Protein 2G30 (pdb70)

Sequence (252 aa):
GGYVAPKAVWLPAVKAKGLEISGTFTHRQGHIYMEMNFTNKALQHMTDFAIQFNKNSFGVIPSTPLAIHTPLMPNQSIDVSLPLNTLGPVMKMEPLNNLQVAVKNNIDVFYFSCLIPLNVLFVEDGKMERQVFLATWKDIPNENELQFQIKECHLNADTVSSKLQNNNVYTIAKRNVEGQDMLYQSLKLTNGIWILAELRIQPGNPNYTLSLKCRAPEVSQYIYQVYDSILKNDDGLDEAFSRLAQSRTAAF

CATH classification: 2.60.40.1150 (+1 more: 3.30.310.10)

Radius of gyration: 21.25 Å; Cα contacts (8 Å, |Δi|>4): 536; chains: 3; bounding box: 54×34×61 Å

Nearest PDB structures (foldseek):
  1e42-assembly1_A  TM=9.988E-01  e=5.322E-44  Homo sapiens
  1pzd-assembly1_A  TM=4.501E-01  e=5.066E-09  Bos taurus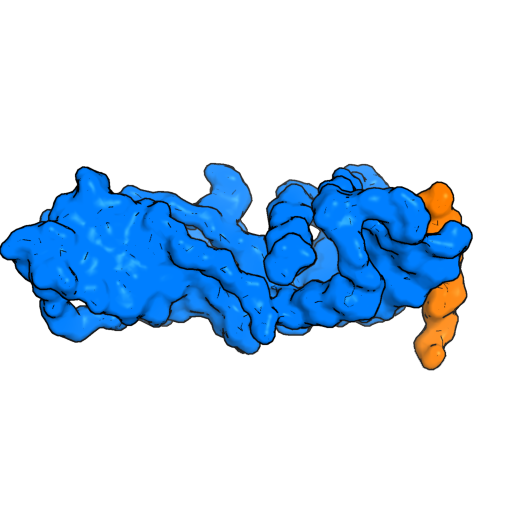
  2mj7-assembly1_A  TM=7.713E-01  e=8.753E-06  Homo sapiens
  1r4x-assembly1_A  TM=4.436E-01  e=6.575E-09  Homo sapiens
  4rth-assembly2_B  TM=4.901E-01  e=2.140E+00  Zea mays

B-factor: mean 27.43, std 8.72, range [11.69, 73.87]

InterPro domains:
  IPR000225 Armadillo [SM00185] (149-189)
  IPR000225 Armadillo [SM00185] (273-311)
  IPR002553 Clathrin/coatomer adaptor, adaptin-like, N-terminal [PF01602] (12-533)
  IPR008152 Clathrin adaptor, alpha/beta/gamma-adaptin, appendage, Ig-like subdomain [PF02883] (712-817)
  IPR008152 Clathrin adaptor, alpha/beta/gamma-adaptin, appendage, Ig-like subdomain [SM00809] (707-817)
  IPR009028 Coatomer/calthrin adaptor appendage, C-terminal subdomain [SSF55711] (825-937)
  IPR011989 Armadillo-like helical [G3DSA:1.25.10.10] (1-591)
  IPR012295 TBP domain superfamily [G3DSA:3.30.310.10] (822-937)
  IPR013037 Clathrin adaptor, beta-adaptin, appendage, Ig-like subdomain [G3DSA:2.60.40.1150] (705-821)
  IPR013041 Clathrin adaptor, appendage, Ig-like subdomain superfamily [SSF49348] (707-823)
  IPR015151 Beta-adaptin appendage, C-terminal subdomain [PF09066] (827-935)
  IPR015151 Beta-adaptin appendage, C-terminal subdomain [SM01020] (826-936)
  IPR016024 Armadillo-type fold [SSF48371] (6-580)
  IPR016342 AP-1/2/4 complex subunit beta [PIRSF002291] (2-765)
  IPR026739 AP complex subunit beta [PTHR11134] (2-902)

Solvent-accessible surface area: 12404 Å² total; per-residue (Å²): 110,31,52,67,38,111,97,52,87,34,6,40,15,136,155,0,124,12,0,34,0,21,2,12,4,17,29,121,91,41,115,12,58,0,40,1,36,0,27,0,109,19,176,93,85,0,30,94,22,43,25,57,16,22,97,2,17,10,0,5,58,27,57,65,119,20,72,40,182,97,52,2,63,55,134,80,63,55,116,3,61,2,37,12,44,40,169,12,66,103,82,157,23,151,53,18,13,20,0,67,0,4,0,83,7,68,47,55,69,14,115,22,60,9,101,4,42,3,5,3,1,1,38,67,114,0,140,12,108,51,100,64,0,35,62,17,10,182,94,3,61,117,158,20,38,77,107,24,74,0,120,137,4,132,57,93,6,100,50,0,22,60,59,0,107,82,8,17,1,33,39,11,8,88,66,99,10,135,43,22,33,0,0,0,0,1,2,48,1,41,75,44,43,75,1,0,2,0,0,30,13,61,114,85,67,66,18,7,24,0,0,0,3,0,138,21,44,96,3,0,94,36,0,46,87,9,1,34,36,4,7,90,104,156,72,63,38,66,123,23,0,28,154,31,0,103,90,55,76,149,27,103

Foldseek 3Di:
DADKDPWDWFDPCVQPVQWTKTWIWDADQRWIKIKIKIFGQHQAWWADKFKFKDAAAQFKTFPDTWDDDDIQHHGHMDITITIIDRPHHHDQDVVRQKIWMWMDIPPGIDITIDGHQQLSQWHLPWFDAPVVLVVVVVVQDPVLKDKDKLAQFDDDPVVLQVLCVVSQKHFNDWDADPQKIWTWIWIAGNVGWIKIWIWIGHDPHSIIMIMITTNPSSCVVSVVVVSSVSRVD/DPPCVVVVVVVVVVVD

Organism: Homo sapiens (NCBI:txid9606)

GO terms:
  GO:0005515 protein binding (F, IPI)
  GO:0030276 clathrin binding (F, IDA)
  GO:0030131 clathrin adaptor complex (C, IDA)
  GO:0030276 clathrin binding (F, IPI)
  GO:0036020 endolysosome membrane (C, TAS)
  GO:0005829 cytosol (C, TAS)
  GO:0005886 plasma membrane (C, TAS)
  GO:0030666 endocytic vesicle membrane (C, TAS)
  GO:0030669 clathrin-coated endocytic vesicle membrane (C, TAS)
  GO:0005048 signal sequence binding (F, TAS)
  GO:0030276 clathrin binding (F, TAS)
  GO:0035615 clathrin-cargo adaptor activity (F, TAS)
  GO:0030122 AP-2 adaptor complex (C, TAS)
  GO:0072583 clathrin-dependent endocytosis (P, TAS)
  GO:0030122 AP-2 adaptor complex (C, IMP)
  GO:0030122 AP-2 adaptor complex (C, IDA)
  GO:0072583 clathrin-dependent endocytosis (P, IDA)
  GO:0016020 membrane (C, HDA)
  GO:0048488 synaptic vesicle endocytosis (P, IMP)
  GO:0048488 synaptic vesicle endocytosis (P, IDA)

Secondary structure (DSSP, 8-state):
----PPPEEEE-GGGTTTEEEEEEEEEETTEEEEEEEEEE-SSS-B---EEEEPPBTT--EESS-----S-B-TT-EEEEEEEEES-S-B---SSTTEEEEEEE-SS-EEEEEEE--GGGGB-S-----HHHHHHHHHHS-GGG-EEEEETT----HHHHHHHHHHTT-EEEEEEEETTEEEEEEEEEBTTS-EEEEEEEE-SS-SSEEEEEEESSGGGHHHHHHHHHHHHH-/--STHHHHHHHHHHH-/---

Structure (mmCIF, N/CA/C/O backbone):
data_2G30
#
_entry.id   2G30
#
_cell.length_a   37.750
_cell.length_b   36.313
_cell.length_c   98.982
_cell.angle_alpha   90.00
_cell.angle_beta   92.91
_cell.angle_gamma   90.00
#
_symmetry.space_group_name_H-M   'P 1 21 1'
#
loop_
_entity.id
_entity.type
_entity.pdbx_description
1 polymer 'AP-2 complex subunit beta-1'
2 polymer '16-mer peptide from Low density lipoprotein receptor adapter protein 1'
3 polymer 'peptide sequence AAF'
4 water water
#
loop_
_atom_site.group_PDB
_atom_site.id
_atom_site.type_symbol
_atom_site.label_atom_id
_atom_site.label_alt_id
_atom_site.label_comp_id
_atom_site.label_asym_id
_atom_site.label_entity_id
_atom_site.label_seq_id
_atom_site.pdbx_PDB_ins_code
_atom_site.Cartn_x
_atom_site.Cartn_y
_atom_site.Cartn_z
_atom_site.occupancy
_atom_site.B_iso_or_equiv
_atom_site.auth_seq_id
_atom_site.auth_comp_id
_atom_site.auth_asym_id
_atom_site.auth_atom_id
_atom_site.pdbx_PDB_model_num
ATOM 1 N N . GLY A 1 26 ? 4.748 9.567 34.144 1.00 35.52 705 GLY A N 1
ATOM 2 C CA . GLY A 1 26 ? 4.748 8.303 33.340 1.00 34.80 705 GLY A CA 1
ATOM 3 C C . GLY A 1 26 ? 6.095 7.999 32.703 1.00 33.73 705 GLY A C 1
ATOM 4 O O . GLY A 1 26 ? 7.044 8.788 32.803 1.00 35.49 705 GLY A O 1
ATOM 5 N N . GLY A 1 27 ? 6.163 6.859 32.020 1.00 31.85 706 GLY A N 1
ATOM 6 C CA . GLY A 1 27 ? 7.342 6.470 31.278 1.00 30.36 706 GLY A CA 1
ATOM 7 C C . GLY A 1 27 ? 7.547 7.248 29.978 1.00 29.09 706 GLY A C 1
ATOM 8 O O . GLY A 1 27 ? 6.639 7.925 29.470 1.00 28.40 706 GLY A O 1
ATOM 9 N N . TYR A 1 28 ? 8.755 7.131 29.444 1.00 27.24 707 TYR A N 1
ATOM 10 C CA . TYR A 1 28 ? 9.142 7.836 28.241 1.00 26.24 707 TYR A CA 1
ATOM 11 C C . TYR A 1 28 ? 8.383 7.278 27.045 1.00 25.39 707 TYR A C 1
ATOM 12 O O . TYR A 1 28 ? 8.290 6.082 26.879 1.00 24.09 707 TYR A O 1
ATOM 21 N N . VAL A 1 29 ? 7.873 8.162 26.200 1.00 24.32 708 VAL A N 1
ATOM 22 C CA . VAL A 1 29 ? 7.138 7.778 24.989 1.00 23.74 708 VAL A CA 1
ATOM 23 C C . VAL A 1 29 ? 7.763 8.610 23.894 1.00 24.12 708 VAL A C 1
ATOM 24 O O . VAL A 1 29 ? 7.805 9.842 24.009 1.00 23.07 708 VAL A O 1
ATOM 28 N N . ALA A 1 30 ? 8.300 7.963 22.866 1.00 24.12 709 ALA A N 1
ATOM 29 C CA . ALA A 1 30 ? 8.876 8.690 21.740 1.00 25.34 709 ALA A CA 1
ATOM 30 C C . ALA A 1 30 ? 7.739 9.374 20.954 1.00 26.39 709 ALA A C 1
ATOM 31 O O . ALA A 1 30 ? 6.624 8.851 20.907 1.00 26.03 709 ALA A O 1
ATOM 33 N N . PRO A 1 31 ? 8.012 10.543 20.367 1.00 28.60 710 PRO A N 1
ATOM 34 C CA . PRO A 1 31 ? 7.063 11.166 19.441 1.00 29.03 710 PRO A CA 1
ATOM 35 C C . PRO A 1 31 ? 6.708 10.193 18.316 1.00 28.85 710 PRO A C 1
ATOM 36 O O . PRO A 1 31 ? 7.561 9.389 17.914 1.00 29.72 710 PRO A O 1
ATOM 40 N N . LYS A 1 32 ? 5.472 10.256 17.824 1.00 29.22 711 LYS A N 1
ATOM 41 C CA . LYS A 1 32 ? 5.068 9.410 16.707 1.00 29.05 711 LYS A CA 1
ATOM 42 C C . LYS A 1 32 ? 5.969 9.637 15.488 1.00 28.00 711 LYS A C 1
ATOM 43 O O . LYS A 1 32 ? 6.364 10.769 15.205 1.00 28.82 711 LYS A O 1
ATOM 49 N N . ALA A 1 33 ? 6.346 8.552 14.815 1.00 26.43 712 ALA A N 1
ATOM 50 C CA . ALA A 1 33 ? 7.171 8.613 13.599 1.00 25.19 712 ALA A CA 1
ATOM 51 C C . ALA A 1 33 ? 6.372 7.995 12.469 1.00 24.52 712 ALA A C 1
ATOM 52 O O . ALA A 1 33 ? 5.536 7.153 12.723 1.00 22.44 712 ALA A O 1
ATOM 54 N N . VAL A 1 34 ? 6.638 8.389 11.222 1.00 24.19 713 VAL A N 1
ATOM 55 C CA . VAL A 1 34 ? 5.927 7.803 10.094 1.00 23.69 713 VAL A CA 1
ATOM 56 C C . VAL A 1 34 ? 6.502 6.416 9.870 1.00 23.10 713 VAL A C 1
ATOM 57 O O . VAL A 1 34 ? 7.706 6.262 9.679 1.00 26.12 713 VAL A O 1
ATOM 61 N N . TRP A 1 35 ? 5.660 5.397 9.986 1.00 21.45 714 TRP A N 1
ATOM 62 C CA . TRP A 1 35 ? 6.032 4.019 9.733 1.00 20.07 714 TRP A CA 1
ATOM 63 C C . TRP A 1 35 ? 5.659 3.567 8.323 1.00 19.47 714 TRP A C 1
ATOM 64 O O . TRP A 1 35 ? 6.352 2.769 7.734 1.00 18.07 714 TRP A O 1
ATOM 75 N N . LEU A 1 36 ? 4.560 4.106 7.792 1.00 19.22 715 LEU A N 1
ATOM 76 C CA . LEU A 1 36 ? 4.089 3.806 6.451 1.00 19.16 715 LEU A CA 1
ATOM 77 C C . LEU A 1 36 ? 3.677 5.134 5.790 1.00 19.39 715 LEU A C 1
ATOM 78 O O . LEU A 1 36 ? 2.650 5.719 6.128 1.00 17.69 715 LEU A O 1
ATOM 83 N N . PRO A 1 37 ? 4.491 5.637 4.875 1.00 20.76 716 PRO A N 1
ATOM 84 C CA . PRO A 1 37 ? 4.142 6.924 4.242 1.00 21.17 716 PRO A CA 1
ATOM 85 C C . PRO A 1 37 ? 3.079 6.710 3.177 1.00 20.14 716 PRO A C 1
ATOM 86 O O . PRO A 1 37 ? 3.022 5.665 2.575 1.00 20.51 716 PRO A O 1
ATOM 90 N N . ALA A 1 38 ? 2.202 7.686 3.007 1.00 20.60 717 ALA A N 1
ATOM 91 C CA . ALA A 1 38 ? 1.148 7.597 2.006 1.00 21.44 717 ALA A CA 1
ATOM 92 C C . ALA A 1 38 ? 1.661 7.362 0.591 1.00 22.31 717 ALA A C 1
ATOM 93 O O . ALA A 1 38 ? 0.980 6.729 -0.206 1.00 21.21 717 ALA A O 1
ATOM 95 N N . VAL A 1 39 ? 2.856 7.838 0.273 1.00 23.13 718 VAL A N 1
ATOM 96 C CA . VAL A 1 39 ? 3.429 7.567 -1.062 1.00 25.49 718 VAL A CA 1
ATOM 97 C C . VAL A 1 39 ? 3.707 6.108 -1.328 1.00 25.65 718 VAL A C 1
ATOM 98 O O . VAL A 1 39 ? 3.722 5.675 -2.478 1.00 26.84 718 VAL A O 1
ATOM 102 N N . LYS A 1 40 ? 3.953 5.340 -0.269 1.00 26.05 719 LYS A N 1
ATOM 103 C CA . LYS A 1 40 ? 4.186 3.918 -0.416 1.00 26.25 719 LYS A CA 1
ATOM 104 C C . LYS A 1 40 ? 2.920 3.073 -0.291 1.00 25.12 719 LYS A C 1
ATOM 105 O O . LYS A 1 40 ? 2.973 1.866 -0.545 1.00 26.33 719 LYS A O 1
ATOM 111 N N . ALA A 1 41 ? 1.794 3.668 0.113 1.00 21.73 720 ALA A N 1
ATOM 112 C CA . ALA A 1 41 ? 0.619 2.864 0.494 1.00 19.91 720 ALA A CA 1
ATOM 113 C C . ALA A 1 41 ? -0.700 3.417 -0.078 1.00 18.18 720 ALA A C 1
ATOM 114 O O . ALA A 1 41 ? -1.769 3.394 0.555 1.00 16.72 720 ALA A O 1
ATOM 116 N N . LYS A 1 42 ? -0.634 3.861 -1.323 1.00 17.55 721 LYS A N 1
ATOM 117 C CA . LYS A 1 42 ? -1.839 4.284 -2.033 1.00 17.76 721 LYS A CA 1
ATOM 118 C C . LYS A 1 42 ? -2.701 5.239 -1.232 1.00 17.97 721 LYS A C 1
ATOM 119 O O . LYS A 1 42 ? -3.925 5.230 -1.352 1.00 20.23 721 LYS A O 1
ATOM 125 N N . GLY A 1 43 ? -2.046 6.143 -0.499 1.00 18.20 722 GLY A N 1
ATOM 126 C CA . GLY A 1 43 ? -2.716 7.215 0.190 1.00 17.70 722 GLY A CA 1
ATOM 127 C C . GLY A 1 43 ? -2.878 7.043 1.683 1.00 16.63 722 GLY A C 1
ATOM 128 O O . GLY A 1 43 ? -3.276 7.970 2.371 1.00 17.00 722 GLY A O 1
ATOM 129 N N . LEU A 1 44 ? -2.612 5.850 2.198 1.00 16.91 723 LEU A N 1
ATOM 130 C CA . LEU A 1 44 ? -2.708 5.557 3.625 1.00 16.54 723 LEU A CA 1
ATOM 131 C C . LEU A 1 44 ? -1.362 5.928 4.283 1.00 17.47 723 LEU A C 1
ATOM 132 O O . LEU A 1 44 ? -0.298 5.430 3.872 1.00 18.72 723 LEU A O 1
ATOM 137 N N . GLU A 1 45 ? -1.425 6.805 5.263 1.00 16.60 724 GLU A N 1
ATOM 138 C CA . GLU A 1 45 ? -0.275 7.120 6.110 1.00 17.18 724 GLU A CA 1
ATOM 139 C C . GLU A 1 45 ? -0.517 6.593 7.535 1.00 17.08 724 GLU A C 1
ATOM 140 O O . GLU A 1 45 ? -1.534 6.877 8.155 1.00 16.82 724 GLU A O 1
ATOM 146 N N . ILE A 1 46 ? 0.450 5.844 8.063 1.00 16.79 725 ILE A N 1
ATOM 147 C CA . ILE A 1 46 ? 0.439 5.471 9.464 1.00 17.03 725 ILE A CA 1
ATOM 148 C C . ILE A 1 46 ? 1.660 6.018 10.177 1.00 17.09 725 ILE A C 1
ATOM 149 O O . ILE A 1 46 ? 2.782 5.819 9.726 1.00 17.52 725 ILE A O 1
ATOM 154 N N . SER A 1 47 ? 1.397 6.773 11.235 1.00 18.22 726 SER A N 1
ATOM 155 C CA . SER A 1 47 ? 2.414 7.238 12.182 1.00 19.82 726 SER A CA 1
ATOM 156 C C . SER A 1 47 ? 2.198 6.472 13.479 1.00 20.35 726 SER A C 1
ATOM 157 O O . SER A 1 47 ? 1.059 6.192 13.846 1.00 21.33 726 SER A O 1
ATOM 160 N N . GLY A 1 48 ? 3.268 6.158 14.211 1.00 20.87 727 GLY A N 1
ATOM 161 C CA . GLY A 1 48 ? 3.077 5.426 15.451 1.00 20.22 727 GLY A CA 1
ATOM 162 C C . GLY A 1 48 ? 4.140 5.557 16.508 1.00 20.22 727 GLY A C 1
ATOM 163 O O . GLY A 1 48 ? 5.247 6.025 16.243 1.00 18.96 727 GLY A O 1
ATOM 164 N N . THR A 1 49 ? 3.774 5.064 17.683 1.00 19.48 728 THR A N 1
ATOM 165 C CA . THR A 1 49 ? 4.679 4.959 18.828 1.00 21.03 728 THR A CA 1
ATOM 166 C C . THR A 1 49 ? 4.222 3.802 19.707 1.00 21.33 728 THR A C 1
ATOM 167 O O . THR A 1 49 ? 3.205 3.149 19.438 1.00 22.11 728 THR A O 1
ATOM 171 N N . PHE A 1 50 ? 5.005 3.519 20.740 1.00 21.47 729 PHE A N 1
ATOM 172 C CA . PHE A 1 50 ? 4.664 2.476 21.695 1.00 21.23 729 PHE A CA 1
ATOM 173 C C . PHE A 1 50 ? 4.588 3.081 23.109 1.00 22.39 729 PHE A C 1
ATOM 174 O O . PHE A 1 50 ? 5.383 3.969 23.460 1.00 21.81 729 PHE A O 1
ATOM 182 N N . THR A 1 51 ? 3.590 2.658 23.866 1.00 22.88 730 THR A N 1
ATOM 183 C CA . THR A 1 51 ? 3.448 3.075 25.261 1.00 24.25 730 THR A CA 1
ATOM 184 C C . THR A 1 51 ? 3.337 1.868 26.130 1.00 24.84 730 THR A C 1
ATOM 185 O O . THR A 1 51 ? 3.072 0.754 25.696 1.00 22.91 730 THR A O 1
ATOM 189 N N . HIS A 1 52 ? 3.540 2.107 27.407 1.00 26.97 731 HIS A N 1
ATOM 190 C CA . HIS A 1 52 ? 3.478 1.046 28.338 1.00 29.00 731 HIS A CA 1
ATOM 191 C C . HIS A 1 52 ? 3.103 1.724 29.663 1.00 30.70 731 HIS A C 1
ATOM 192 O O . HIS A 1 52 ? 3.905 2.375 30.314 1.00 32.67 731 HIS A O 1
ATOM 199 N N . ARG A 1 53 ? 1.839 1.602 29.998 1.00 31.47 732 ARG A N 1
ATOM 200 C CA . ARG A 1 53 ? 1.311 2.126 31.253 1.00 32.96 732 ARG A CA 1
ATOM 201 C C . ARG A 1 53 ? 0.844 0.962 32.104 1.00 33.05 732 ARG A C 1
ATOM 202 O O . ARG A 1 53 ? 0.040 0.155 31.662 1.00 32.79 732 ARG A O 1
ATOM 207 N N . GLN A 1 54 ? 1.372 0.865 33.319 1.00 34.43 733 GLN A N 1
ATOM 208 C CA . GLN A 1 54 ? 0.978 -0.192 34.245 1.00 35.50 733 GLN A CA 1
ATOM 209 C C . GLN A 1 54 ? 1.033 -1.583 33.630 1.00 35.43 733 GLN A C 1
ATOM 210 O O . GLN A 1 54 ? 0.111 -2.387 33.809 1.00 37.79 733 GLN A O 1
ATOM 212 N N . GLY A 1 55 ? 2.097 -1.864 32.888 1.00 35.16 734 GLY A N 1
ATOM 213 C CA . GLY A 1 55 ? 2.294 -3.181 32.323 1.00 34.51 734 GLY A CA 1
ATOM 214 C C . GLY A 1 55 ? 1.564 -3.457 31.022 1.00 32.68 734 GLY A C 1
ATOM 215 O O . GLY A 1 55 ? 1.919 -4.417 30.342 1.00 34.47 734 GLY A O 1
ATOM 216 N N . HIS A 1 56 ? 0.573 -2.640 30.665 1.00 30.21 735 HIS A N 1
ATOM 217 C CA . HIS A 1 56 ? -0.123 -2.794 29.393 1.00 28.34 735 HIS A CA 1
ATOM 218 C C . HIS A 1 56 ? 0.638 -2.094 28.282 1.00 25.04 735 HIS A C 1
ATOM 219 O O . HIS A 1 56 ? 0.803 -0.880 28.312 1.00 25.50 735 HIS A O 1
ATOM 226 N N . ILE A 1 57 ? 1.055 -2.861 27.300 1.00 21.70 736 ILE A N 1
ATOM 227 C CA . ILE A 1 57 ? 1.782 -2.325 26.168 1.00 20.13 736 ILE A CA 1
ATOM 228 C C . ILE A 1 57 ? 0.789 -1.994 25.055 1.00 19.63 736 ILE A C 1
ATOM 229 O O . ILE A 1 57 ? -0.103 -2.787 24.771 1.00 18.17 736 ILE A O 1
ATOM 234 N N . TYR A 1 58 ? 0.955 -0.826 24.430 1.00 19.20 737 TYR A N 1
ATOM 235 C CA . TYR A 1 58 ? 0.130 -0.420 23.295 1.00 19.96 737 TYR A CA 1
ATOM 236 C C . TYR A 1 58 ? 0.973 0.067 22.156 1.00 19.65 737 TYR A C 1
ATOM 237 O O . TYR A 1 58 ? 1.992 0.711 22.367 1.00 19.91 737 TYR A O 1
ATOM 246 N N . MET A 1 59 ? 0.541 -0.256 20.941 1.00 19.97 738 MET A N 1
ATOM 247 C CA . MET A 1 59 ? 0.962 0.418 19.717 1.00 20.24 738 MET A CA 1
ATOM 248 C C . MET A 1 59 ? -0.061 1.507 19.448 1.00 20.92 738 MET A C 1
ATOM 249 O O . MET A 1 59 ? -1.216 1.219 19.120 1.00 21.40 738 MET A O 1
ATOM 254 N N . GLU A 1 60 ? 0.365 2.764 19.576 1.00 21.40 739 GLU A N 1
ATOM 255 C CA . GLU A 1 60 ? -0.519 3.910 19.423 1.00 22.24 739 GLU A CA 1
ATOM 256 C C . GLU A 1 60 ? -0.244 4.522 18.057 1.00 22.12 739 GLU A C 1
ATOM 257 O O . GLU A 1 60 ? 0.846 4.964 17.793 1.00 21.50 739 GLU A O 1
ATOM 263 N N . MET A 1 61 ? -1.249 4.507 17.205 1.00 21.97 740 MET A N 1
ATOM 264 C CA . MET A 1 61 ? -1.086 4.934 15.823 1.00 21.79 740 MET A CA 1
ATOM 265 C C . MET A 1 61 ? -2.084 6.021 15.433 1.00 21.09 740 MET A C 1
ATOM 266 O O . MET A 1 61 ? -3.130 6.196 16.037 1.00 20.30 740 MET A O 1
ATOM 271 N N . ASN A 1 62 ? -1.726 6.729 14.368 1.00 21.64 741 ASN A N 1
ATOM 272 C CA . ASN A 1 62 ? -2.612 7.644 13.690 1.00 21.32 741 ASN A CA 1
ATOM 273 C C . ASN A 1 62 ? -2.680 7.151 12.227 1.00 19.63 741 ASN A C 1
ATOM 274 O O . ASN A 1 62 ? -1.653 6.939 11.600 1.00 19.23 741 ASN A O 1
ATOM 279 N N . PHE A 1 63 ? -3.876 6.868 11.728 1.00 20.00 742 PHE A N 1
ATOM 280 C CA . PHE A 1 63 ? -4.062 6.503 10.318 1.00 19.79 742 PHE A CA 1
ATOM 281 C C . PHE A 1 63 ? -4.664 7.721 9.637 1.00 20.69 742 PHE A C 1
ATOM 282 O O . PHE A 1 63 ? -5.696 8.231 10.120 1.00 19.37 742 PHE A O 1
ATOM 290 N N . THR A 1 64 ? -4.100 8.123 8.502 1.00 19.87 743 THR A N 1
ATOM 291 C CA . THR A 1 64 ? -4.597 9.250 7.721 1.00 20.87 743 THR A CA 1
ATOM 292 C C . THR A 1 64 ? -4.863 8.769 6.300 1.00 20.25 743 THR A C 1
ATOM 293 O O . THR A 1 64 ? -4.018 8.094 5.728 1.00 19.50 743 THR A O 1
ATOM 297 N N . ASN A 1 65 ? -6.037 9.112 5.755 1.00 19.59 744 ASN A N 1
ATOM 298 C CA . ASN A 1 65 ? -6.369 8.850 4.356 1.00 19.50 744 ASN A CA 1
ATOM 299 C C . ASN A 1 65 ? -6.129 10.129 3.512 1.00 19.55 744 ASN A C 1
ATOM 300 O O . ASN A 1 65 ? -6.915 11.078 3.576 1.00 20.00 744 ASN A O 1
ATOM 305 N N . LYS A 1 66 ? -5.034 10.159 2.760 1.00 18.50 745 LYS A N 1
ATOM 306 C CA . LYS A 1 66 ? -4.704 11.261 1.844 1.00 19.91 745 LYS A CA 1
ATOM 307 C C . LYS A 1 66 ? -5.305 11.076 0.438 1.00 20.05 745 LYS A C 1
ATOM 308 O O . LYS A 1 66 ? -5.148 11.942 -0.424 1.00 21.24 745 LYS A O 1
ATOM 314 N N . ALA A 1 67 ? -5.906 9.926 0.196 1.00 19.13 746 ALA A N 1
ATOM 315 C CA . ALA A 1 67 ? -6.403 9.573 -1.131 1.00 19.53 746 ALA A CA 1
ATOM 316 C C . ALA A 1 67 ? -7.767 10.203 -1.466 1.00 19.98 746 ALA A C 1
ATOM 317 O O . ALA A 1 67 ? -8.232 11.080 -0.762 1.00 20.50 746 ALA A O 1
ATOM 319 N N . LEU A 1 68 ? -8.372 9.751 -2.557 1.00 19.58 747 LEU A N 1
ATOM 320 C CA . LEU A 1 68 ? -9.667 10.256 -3.015 1.00 20.79 747 LEU A CA 1
ATOM 321 C C . LEU A 1 68 ? -10.804 9.270 -2.843 1.00 21.99 747 LEU A C 1
ATOM 322 O O . LEU A 1 68 ? -11.959 9.555 -3.218 1.00 22.82 747 LEU A O 1
ATOM 327 N N . GLN A 1 69 ? -10.494 8.090 -2.314 1.00 21.89 748 GLN A N 1
ATOM 328 C CA . GLN A 1 69 ? -11.486 7.070 -2.078 1.00 23.02 748 GLN A CA 1
ATOM 329 C C . GLN A 1 69 ? -11.507 6.760 -0.593 1.00 23.46 748 GLN A C 1
ATOM 330 O O . GLN A 1 69 ? -10.508 6.938 0.093 1.00 21.81 748 GLN A O 1
ATOM 336 N N . HIS A 1 70 ? -12.641 6.292 -0.087 1.00 24.26 749 HIS A N 1
ATOM 337 C CA . HIS A 1 70 ? -12.659 5.827 1.304 1.00 25.10 749 HIS A CA 1
ATOM 338 C C . HIS A 1 70 ? -11.897 4.521 1.506 1.00 24.13 749 HIS A C 1
ATOM 339 O O . HIS A 1 70 ? -11.597 3.797 0.558 1.00 24.77 749 HIS A O 1
ATOM 346 N N . MET A 1 71 ? -11.550 4.259 2.761 1.00 23.21 750 MET A N 1
ATOM 347 C CA . MET A 1 71 ? -10.808 3.074 3.154 1.00 22.63 750 MET A CA 1
ATOM 348 C C . MET A 1 71 ? -11.578 2.317 4.236 1.00 22.45 750 MET A C 1
ATOM 349 O O . MET A 1 71 ? -12.009 2.916 5.209 1.00 23.52 750 MET A O 1
ATOM 354 N N . THR A 1 72 ? -11.720 1.011 4.050 1.00 23.10 751 THR A N 1
ATOM 355 C CA . THR A 1 72 ? -12.418 0.147 5.001 1.00 24.44 751 THR A CA 1
ATOM 356 C C . THR A 1 72 ? -11.681 -1.194 5.159 1.00 24.27 751 THR A C 1
ATOM 357 O O . THR A 1 72 ? -10.610 -1.428 4.570 1.00 23.35 751 THR A O 1
ATOM 361 N N . ASP A 1 73 ? -12.241 -2.066 5.989 1.00 24.53 752 ASP A N 1
ATOM 362 C CA . ASP A 1 73 ? -11.772 -3.474 6.097 1.00 25.33 752 ASP A CA 1
ATOM 363 C C . ASP A 1 73 ? -10.304 -3.524 6.550 1.00 24.26 752 ASP A C 1
ATOM 364 O O . ASP A 1 73 ? -9.462 -4.238 5.952 1.00 24.89 752 ASP A O 1
ATOM 369 N N . PHE A 1 74 ? -10.004 -2.716 7.551 1.00 22.36 753 PHE A N 1
ATOM 370 C CA . PHE A 1 74 ? -8.654 -2.657 8.117 1.00 21.69 753 PHE A CA 1
ATOM 371 C C . PHE A 1 74 ? -8.365 -3.878 8.992 1.00 21.57 753 PHE A C 1
ATOM 372 O O . PHE A 1 74 ? -9.197 -4.252 9.843 1.00 21.71 753 PHE A O 1
ATOM 380 N N . ALA A 1 75 ? -7.185 -4.485 8.800 1.00 20.26 754 ALA A N 1
ATOM 381 C CA . ALA A 1 75 ? -6.644 -5.471 9.729 1.00 19.55 754 ALA A CA 1
ATOM 382 C C . ALA A 1 75 ? -5.115 -5.341 9.771 1.00 19.86 754 ALA A C 1
ATOM 383 O O . ALA A 1 75 ? -4.493 -4.762 8.869 1.00 18.92 754 ALA A O 1
ATOM 385 N N . ILE A 1 76 ? -4.527 -5.911 10.812 1.00 20.28 755 ILE A N 1
ATOM 386 C CA . ILE A 1 76 ? -3.067 -5.870 11.007 1.00 20.12 755 ILE A CA 1
ATOM 387 C C . ILE A 1 76 ? -2.551 -7.239 11.455 1.00 20.24 755 ILE A C 1
ATOM 388 O O . ILE A 1 76 ? -3.245 -7.988 12.147 1.00 22.17 755 ILE A O 1
ATOM 393 N N . GLN A 1 77 ? -1.312 -7.561 11.081 1.00 19.44 756 GLN A N 1
ATOM 394 C CA . GLN A 1 77 ? -0.640 -8.804 11.482 1.00 19.51 756 GLN A CA 1
ATOM 395 C C . GLN A 1 77 ? 0.807 -8.473 11.755 1.00 17.64 756 GLN A C 1
ATOM 396 O O . GLN A 1 77 ? 1.393 -7.729 10.991 1.00 18.30 756 GLN A O 1
ATOM 402 N N . PHE A 1 78 ? 1.370 -9.006 12.827 1.00 17.22 757 PHE A N 1
ATOM 403 C CA . PHE A 1 78 ? 2.807 -8.980 13.082 1.00 17.91 757 PHE A CA 1
ATOM 404 C C . PHE A 1 78 ? 3.473 -10.315 12.706 1.00 18.20 757 PHE A C 1
ATOM 405 O O . PHE A 1 78 ? 2.973 -11.423 13.064 1.00 19.08 757 PHE A O 1
ATOM 413 N N . ASN A 1 79 ? 4.631 -10.208 12.084 1.00 18.17 758 ASN A N 1
ATOM 414 C CA . ASN A 1 79 ? 5.513 -11.358 11.932 1.00 18.87 758 ASN A CA 1
ATOM 415 C C . ASN A 1 79 ? 6.049 -11.759 13.312 1.00 19.53 758 ASN A C 1
ATOM 416 O O . ASN A 1 79 ? 6.048 -10.966 14.256 1.00 18.56 758 ASN A O 1
ATOM 421 N N . LYS A 1 80 ? 6.454 -13.016 13.439 1.00 18.92 759 LYS A N 1
ATOM 422 C CA . LYS A 1 80 ? 7.174 -13.469 14.616 1.00 20.37 759 LYS A CA 1
ATOM 423 C C . LYS A 1 80 ? 8.337 -12.518 14.859 1.00 18.37 759 LYS A C 1
ATOM 424 O O . LYS A 1 80 ? 8.929 -11.948 13.926 1.00 19.55 759 LYS A O 1
ATOM 430 N N . ASN A 1 81 ? 8.684 -12.363 16.126 1.00 17.43 760 ASN A N 1
ATOM 431 C CA . ASN A 1 81 ? 9.711 -11.411 16.475 1.00 18.08 760 ASN A CA 1
ATOM 432 C C . ASN A 1 81 ? 10.438 -11.813 17.765 1.00 17.74 760 ASN A C 1
ATOM 433 O O . ASN A 1 81 ? 10.048 -12.773 18.424 1.00 18.23 760 ASN A O 1
ATOM 438 N N . SER A 1 82 ? 11.495 -11.105 18.109 1.00 18.23 761 SER A N 1
ATOM 439 C CA . SER A 1 82 ? 12.403 -11.605 19.141 1.00 19.23 761 SER A CA 1
ATOM 440 C C . SER A 1 82 ? 11.766 -11.757 20.510 1.00 19.67 761 SER A C 1
ATOM 441 O O . SER A 1 82 ? 12.144 -12.663 21.268 1.00 20.37 761 SER A O 1
ATOM 444 N N . PHE A 1 83 ? 10.806 -10.881 20.850 1.00 18.44 762 PHE A N 1
ATOM 445 C CA . PHE A 1 83 ? 10.155 -10.905 22.156 1.00 19.02 762 PHE A CA 1
ATOM 446 C C . PHE A 1 83 ? 8.721 -11.389 22.133 1.00 19.10 762 PHE A C 1
ATOM 447 O O . PHE A 1 83 ? 8.009 -11.217 23.115 1.00 18.92 762 PHE A O 1
ATOM 455 N N . GLY A 1 84 ? 8.308 -12.008 21.025 1.00 18.79 763 GLY A N 1
ATOM 456 C CA . GLY A 1 84 ? 6.980 -12.564 20.879 1.00 19.27 763 GLY A CA 1
ATOM 457 C C . GLY A 1 84 ? 5.828 -11.578 20.976 1.00 17.89 763 GLY A C 1
ATOM 458 O O . GLY A 1 84 ? 4.743 -11.928 21.440 1.00 18.68 763 GLY A O 1
ATOM 459 N N . VAL A 1 85 ? 6.053 -10.348 20.533 1.00 17.25 764 VAL A N 1
ATOM 460 C CA . VAL A 1 85 ? 5.017 -9.341 20.566 1.00 16.91 764 VAL A CA 1
ATOM 461 C C . VAL A 1 85 ? 3.950 -9.659 19.530 1.00 16.59 764 VAL A C 1
ATOM 462 O O . VAL A 1 85 ? 4.259 -10.009 18.385 1.00 17.53 764 VAL A O 1
ATOM 466 N N . ILE A 1 86 ? 2.699 -9.490 19.925 1.00 16.69 765 ILE A N 1
ATOM 467 C CA . ILE A 1 86 ? 1.563 -9.738 19.068 1.00 17.15 765 ILE A CA 1
ATOM 468 C C . ILE A 1 86 ? 0.373 -8.885 19.523 1.00 18.38 765 ILE A C 1
ATOM 469 O O . ILE A 1 86 ? 0.263 -8.589 20.687 1.00 18.22 765 ILE A O 1
ATOM 474 N N . PRO A 1 87 ? -0.512 -8.482 18.623 1.00 19.30 766 PRO A N 1
ATOM 475 C CA . PRO A 1 87 ? -1.713 -7.788 19.080 1.00 20.72 766 PRO A CA 1
ATOM 476 C C . PRO A 1 87 ? -2.633 -8.700 19.897 1.00 21.64 766 PRO A C 1
ATOM 477 O O . PRO A 1 87 ? -2.749 -9.922 19.636 1.00 23.13 766 PRO A O 1
ATOM 481 N N . SER A 1 88 ? -3.235 -8.078 20.896 1.00 22.63 767 SER A N 1
ATOM 482 C CA . SER A 1 88 ? -4.196 -8.722 21.796 1.00 24.16 767 SER A CA 1
ATOM 483 C C . SER A 1 88 ? -5.599 -8.766 21.216 1.00 25.73 767 SER A C 1
ATOM 484 O O . SER A 1 88 ? -6.408 -9.631 21.606 1.00 25.87 767 SER A O 1
ATOM 487 N N . THR A 1 89 ? -5.912 -7.821 20.337 1.00 26.55 768 THR A N 1
ATOM 488 C CA . THR A 1 89 ? -7.246 -7.742 19.728 1.00 27.92 768 THR A CA 1
ATOM 489 C C . THR A 1 89 ? -7.098 -7.394 18.248 1.00 28.69 768 THR A C 1
ATOM 490 O O . THR A 1 89 ? -6.053 -6.887 17.838 1.00 26.17 768 THR A O 1
ATOM 494 N N . PRO A 1 90 ? -8.136 -7.660 17.452 1.00 29.80 769 PRO A N 1
ATOM 495 C CA . PRO A 1 90 ? -8.224 -7.093 16.100 1.00 30.82 769 PRO A CA 1
ATOM 496 C C . PRO A 1 90 ? -8.226 -5.581 16.101 1.00 31.79 769 PRO A C 1
ATOM 497 O O . PRO A 1 90 ? -8.550 -4.948 17.102 1.00 32.19 769 PRO A O 1
ATOM 501 N N . LEU A 1 91 ? -7.899 -4.990 14.959 1.00 33.43 770 LEU A N 1
ATOM 502 C CA . LEU A 1 91 ? -7.872 -3.538 14.839 1.00 35.15 770 LEU A CA 1
ATOM 503 C C . LEU A 1 91 ? -9.262 -2.907 15.085 1.00 37.13 770 LEU A C 1
ATOM 504 O O . LEU A 1 91 ? -10.282 -3.440 14.627 1.00 37.22 770 LEU A O 1
ATOM 509 N N . ALA A 1 92 ? -9.289 -1.782 15.808 1.00 38.97 771 ALA A N 1
ATOM 510 C CA . ALA A 1 92 ? -10.549 -1.137 16.199 1.00 40.52 771 ALA A CA 1
ATOM 511 C C . ALA A 1 92 ? -11.010 -0.055 15.199 1.00 41.46 771 ALA A C 1
ATOM 512 O O . ALA A 1 92 ? -10.696 1.125 15.395 1.00 42.60 771 ALA A O 1
ATOM 514 N N . ILE A 1 93 ? -11.737 -0.458 14.139 1.00 42.17 772 ILE A N 1
ATOM 515 C CA . ILE A 1 93 ? -12.211 0.490 13.097 1.00 41.98 772 ILE A CA 1
ATOM 516 C C . ILE A 1 93 ? -13.582 0.137 12.474 1.00 42.34 772 ILE A C 1
ATOM 517 O O . ILE A 1 93 ? -13.686 -0.633 11.507 1.00 42.09 772 ILE A O 1
ATOM 522 N N . HIS A 1 94 ? -14.618 0.780 13.009 1.00 42.25 773 HIS A N 1
ATOM 523 C CA . HIS A 1 94 ? -16.012 0.505 12.655 1.00 42.64 773 HIS A CA 1
ATOM 524 C C . HIS A 1 94 ? -16.403 1.006 11.277 1.00 40.91 773 HIS A C 1
ATOM 525 O O . HIS A 1 94 ? -16.944 0.250 10.462 1.00 41.82 773 HIS A O 1
ATOM 532 N N . THR A 1 95 ? -16.136 2.287 11.039 1.00 38.81 774 THR A N 1
ATOM 533 C CA . THR A 1 95 ? -16.681 3.007 9.894 1.00 36.84 774 THR A CA 1
ATOM 534 C C . THR A 1 95 ? -15.562 3.348 8.902 1.00 35.02 774 THR A C 1
ATOM 535 O O . THR A 1 95 ? -14.386 3.299 9.265 1.00 33.98 774 THR A O 1
ATOM 539 N N . PRO A 1 96 ? -15.926 3.673 7.662 1.00 32.59 775 PRO A N 1
ATOM 540 C CA . PRO A 1 96 ? -14.921 4.057 6.653 1.00 31.01 775 PRO A CA 1
ATOM 541 C C . PRO A 1 96 ? -14.126 5.307 7.012 1.00 28.71 775 PRO A C 1
ATOM 542 O O . PRO A 1 96 ? -14.645 6.291 7.557 1.00 27.80 775 PRO A O 1
ATOM 546 N N . LEU A 1 97 ? -12.825 5.238 6.734 1.00 25.98 776 LEU A N 1
ATOM 547 C CA . LEU A 1 97 ? -11.923 6.355 6.903 1.00 24.59 776 LEU A CA 1
ATOM 548 C C . LEU A 1 97 ? -12.007 7.117 5.584 1.00 24.41 776 LEU A C 1
ATOM 549 O O . LEU A 1 97 ? -11.591 6.638 4.554 1.00 22.36 776 LEU A O 1
ATOM 554 N N . MET A 1 98 ? -12.564 8.315 5.638 1.00 25.31 777 MET A N 1
ATOM 555 C CA . MET A 1 98 ? -12.871 9.072 4.425 1.00 25.76 777 MET A CA 1
ATOM 556 C C . MET A 1 98 ? -11.677 9.890 3.948 1.00 24.44 777 MET A C 1
ATOM 557 O O . MET A 1 98 ? -10.731 10.092 4.673 1.00 23.03 777 MET A O 1
ATOM 562 N N . PRO A 1 99 ? -11.714 10.376 2.718 1.00 25.14 778 PRO A N 1
ATOM 563 C CA . PRO A 1 99 ? -10.653 11.269 2.250 1.00 25.56 778 PRO A CA 1
ATOM 564 C C . PRO A 1 99 ? -10.386 12.455 3.187 1.00 26.84 778 PRO A C 1
ATOM 565 O O . PRO A 1 99 ? -11.324 13.121 3.671 1.00 26.52 778 PRO A O 1
ATOM 569 N N . ASN A 1 100 ? -9.100 12.684 3.456 1.00 27.58 779 ASN A N 1
ATOM 570 C CA . ASN A 1 100 ? -8.618 13.714 4.371 1.00 29.48 779 ASN A CA 1
ATOM 571 C C . ASN A 1 100 ? -8.989 13.534 5.853 1.00 29.50 779 ASN A C 1
ATOM 572 O O . ASN A 1 100 ? -8.897 14.485 6.626 1.00 30.87 779 ASN A O 1
ATOM 577 N N . GLN A 1 101 ? -9.421 12.347 6.255 1.00 29.16 780 GLN A N 1
ATOM 578 C CA . GLN A 1 101 ? -9.739 12.092 7.655 1.00 29.00 780 GLN A CA 1
ATOM 579 C C . GLN A 1 101 ? -8.536 11.409 8.294 1.00 28.61 780 GLN A C 1
ATOM 580 O O . GLN A 1 101 ? -7.763 10.725 7.615 1.00 26.30 780 GLN A O 1
ATOM 586 N N . SER A 1 102 ? -8.395 11.607 9.600 1.00 28.02 781 SER A N 1
ATOM 587 C CA . SER A 1 102 ? -7.310 11.041 10.392 1.00 28.86 781 SER A CA 1
ATOM 588 C C . SER A 1 102 ? -7.958 10.447 11.639 1.00 28.79 781 SER A C 1
ATOM 589 O O . SER A 1 102 ? -8.858 11.061 12.199 1.00 29.28 781 SER A O 1
ATOM 592 N N . ILE A 1 103 ? -7.573 9.229 12.041 1.00 28.01 782 ILE A N 1
ATOM 593 C CA . ILE A 1 103 ? -8.096 8.635 13.276 1.00 27.17 782 ILE A CA 1
ATOM 594 C C . ILE A 1 103 ? -6.948 8.142 14.151 1.00 26.93 782 ILE A C 1
ATOM 595 O O . ILE A 1 103 ? -5.893 7.769 13.640 1.00 24.23 782 ILE A O 1
ATOM 600 N N . ASP A 1 104 ? -7.181 8.118 15.468 1.00 27.51 783 ASP A N 1
ATOM 601 C CA . ASP A 1 104 ? -6.194 7.619 16.424 1.00 29.13 783 ASP A CA 1
ATOM 602 C C . ASP A 1 104 ? -6.613 6.179 16.722 1.00 28.66 783 ASP A C 1
ATOM 603 O O . ASP A 1 104 ? -7.805 5.902 16.919 1.00 28.90 783 ASP A O 1
ATOM 608 N N . VAL A 1 105 ? -5.650 5.260 16.714 1.00 27.39 784 VAL A N 1
ATOM 609 C CA . VAL A 1 105 ? -5.908 3.836 16.914 1.00 27.24 784 VAL A CA 1
ATOM 610 C C . VAL A 1 105 ? -4.979 3.374 18.043 1.00 26.67 784 VAL A C 1
ATOM 611 O O . VAL A 1 105 ? -3.770 3.567 17.972 1.00 25.68 784 VAL A O 1
ATOM 615 N N . SER A 1 106 ? -5.553 2.746 19.063 1.00 26.32 785 SER A N 1
ATOM 616 C CA . SER A 1 106 ? -4.797 2.240 20.202 1.00 26.04 785 SER A CA 1
ATOM 617 C C . SER A 1 106 ? -4.895 0.728 20.188 1.00 24.21 785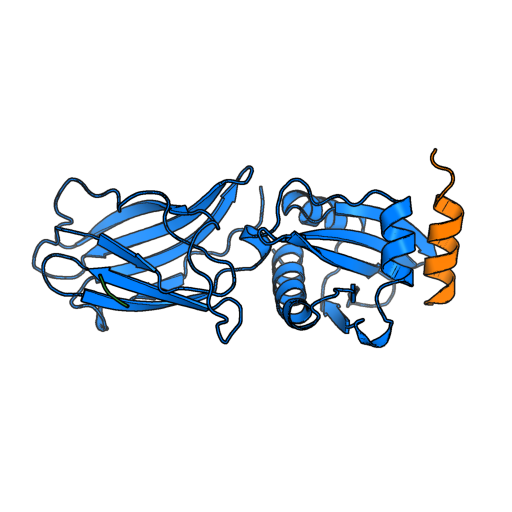 SER A C 1
ATOM 618 O O . SER A 1 106 ? -5.965 0.196 20.419 1.00 26.25 785 SER A O 1
ATOM 621 N N . LEU A 1 107 ? -3.794 0.053 19.863 1.00 21.01 786 LEU A N 1
ATOM 622 C CA . LEU A 1 107 ? -3.761 -1.391 19.711 1.00 19.53 786 LEU A CA 1
ATOM 623 C C . LEU A 1 107 ? -3.027 -2.046 20.880 1.00 18.31 786 LEU A C 1
ATOM 624 O O . LEU A 1 107 ? -1.813 -1.917 21.015 1.00 17.61 786 LEU A O 1
ATOM 629 N N . PRO A 1 108 ? -3.747 -2.788 21.714 1.00 18.63 787 PRO A N 1
ATOM 630 C CA . PRO A 1 108 ? -3.121 -3.462 22.841 1.00 17.91 787 PRO A CA 1
ATOM 631 C C . PRO A 1 108 ? -2.307 -4.641 22.330 1.00 17.17 787 PRO A C 1
ATOM 632 O O . PRO A 1 108 ? -2.760 -5.298 21.391 1.00 17.46 787 PRO A O 1
ATOM 636 N N . LEU A 1 109 ? -1.140 -4.847 22.931 1.00 17.01 788 LEU A N 1
ATOM 637 C CA . LEU A 1 109 ? -0.215 -5.918 22.588 1.00 17.59 788 LEU A CA 1
ATOM 638 C C . LEU A 1 109 ? 0.071 -6.764 23.807 1.00 17.56 788 LEU A C 1
ATOM 639 O O . LEU A 1 109 ? -0.013 -6.285 24.933 1.00 18.90 788 LEU A O 1
ATOM 644 N N . ASN A 1 110 ? 0.514 -7.990 23.563 1.00 17.72 789 ASN A N 1
ATOM 645 C CA . ASN A 1 110 ? 1.091 -8.823 24.604 1.00 18.93 789 ASN A CA 1
ATOM 646 C C . ASN A 1 110 ? 2.339 -9.489 24.093 1.00 18.43 789 ASN A C 1
ATOM 647 O O . ASN A 1 110 ? 2.661 -9.353 22.907 1.00 17.46 789 ASN A O 1
ATOM 652 N N . THR A 1 111 ? 3.035 -10.208 24.988 1.00 20.27 790 THR A N 1
ATOM 653 C CA . THR A 1 111 ? 4.275 -10.897 24.633 1.00 21.39 790 THR A CA 1
ATOM 654 C C . THR A 1 111 ? 4.169 -12.420 24.678 1.00 23.61 790 THR A C 1
ATOM 655 O O . THR A 1 111 ? 5.157 -13.097 24.920 1.00 24.81 790 THR A O 1
ATOM 659 N N . LEU A 1 112 ? 2.992 -12.940 24.363 1.00 25.07 791 LEU A N 1
ATOM 660 C CA . LEU A 1 112 ? 2.754 -14.395 24.381 1.00 26.47 791 LEU A CA 1
ATOM 661 C C . LEU A 1 112 ? 2.767 -15.048 22.991 1.00 27.02 791 LEU A C 1
ATOM 662 O O . LEU A 1 112 ? 2.356 -16.225 22.807 1.00 27.19 791 LEU A O 1
ATOM 667 N N . GLY A 1 113 ? 3.232 -14.308 22.002 1.00 25.53 792 GLY A N 1
ATOM 668 C CA . GLY A 1 113 ? 3.171 -14.738 20.634 1.00 25.61 792 GLY A CA 1
ATOM 669 C C . GLY A 1 113 ? 4.396 -15.513 20.207 1.00 25.25 792 GLY A C 1
ATOM 670 O O . GLY A 1 113 ? 5.361 -15.637 20.975 1.00 24.43 792 GLY A O 1
ATOM 671 N N . PRO A 1 114 ? 4.385 -15.971 18.958 1.00 26.68 793 PRO A N 1
ATOM 672 C CA . PRO A 1 114 ? 5.512 -16.711 18.382 1.00 27.42 793 PRO A CA 1
ATOM 673 C C . PRO A 1 114 ? 6.828 -15.927 18.331 1.00 28.39 793 PRO A C 1
ATOM 674 O O . PRO A 1 114 ? 6.831 -14.706 18.084 1.00 28.01 793 PRO A O 1
ATOM 678 N N . VAL A 1 115 ? 7.935 -16.631 18.569 1.00 29.14 794 VAL A N 1
ATOM 679 C CA . VAL A 1 115 ? 9.246 -16.009 18.686 1.00 29.66 794 VAL A CA 1
ATOM 680 C C . VAL A 1 115 ? 10.140 -16.374 17.501 1.00 30.77 794 VAL A C 1
ATOM 681 O O . VAL A 1 115 ? 10.218 -17.533 17.075 1.00 30.77 794 VAL A O 1
ATOM 685 N N . MET A 1 116 ? 10.800 -15.366 16.965 1.00 30.85 795 MET A N 1
ATOM 686 C CA . MET A 1 116 ? 11.875 -15.553 15.998 1.00 31.73 795 MET A CA 1
ATOM 687 C C . MET A 1 116 ? 12.882 -14.432 16.211 1.00 32.00 795 MET A C 1
ATOM 688 O O . MET A 1 116 ? 12.501 -13.274 16.285 1.00 30.49 795 MET A O 1
ATOM 693 N N . LYS A 1 117 ? 14.165 -14.760 16.321 1.00 31.78 796 LYS A N 1
ATOM 694 C CA . LYS A 1 117 ? 15.169 -13.714 16.479 1.00 32.45 796 LYS A CA 1
ATOM 695 C C . LYS A 1 117 ? 15.228 -12.831 15.241 1.00 31.93 796 LYS A C 1
ATOM 696 O O . LYS A 1 117 ? 15.252 -13.329 14.107 1.00 32.92 796 LYS A O 1
ATOM 702 N N . MET A 1 118 ? 15.208 -11.517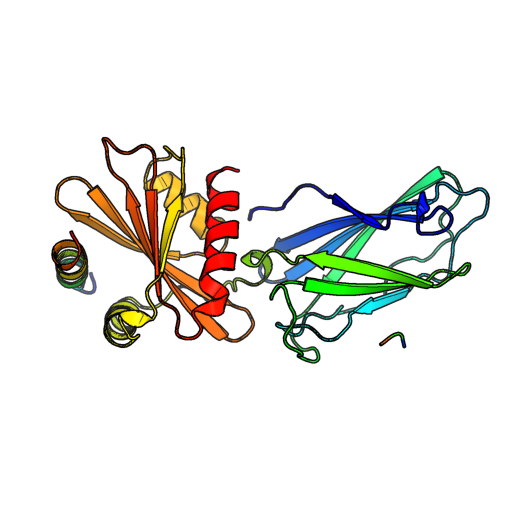 15.471 1.00 31.06 797 MET A N 1
ATOM 703 C CA . MET A 1 118 ? 15.236 -10.493 14.424 1.00 30.72 797 MET A CA 1
ATOM 704 C C . MET A 1 118 ? 16.538 -9.686 14.467 1.00 30.55 797 MET A C 1
ATOM 705 O O . MET A 1 118 ? 17.200 -9.612 15.508 1.00 29.79 797 MET A O 1
ATOM 710 N N . GLU A 1 119 ? 16.876 -9.065 13.342 1.00 30.42 798 GLU A N 1
ATOM 711 C CA . GLU A 1 119 ? 17.980 -8.117 13.276 1.00 31.38 798 GLU A CA 1
ATOM 712 C C . GLU A 1 119 ? 17.494 -6.827 12.633 1.00 29.82 798 GLU A C 1
ATOM 713 O O . GLU A 1 119 ? 16.959 -6.859 11.531 1.00 31.78 798 GLU A O 1
ATOM 719 N N . PRO A 1 120 ? 17.621 -5.688 13.295 1.00 27.88 799 PRO A N 1
ATOM 720 C CA . PRO A 1 120 ? 18.079 -5.576 14.674 1.00 26.29 799 PRO A CA 1
ATOM 721 C C . PRO A 1 120 ? 17.151 -6.331 15.597 1.00 24.75 799 PRO A C 1
ATOM 722 O O . PRO A 1 120 ? 16.044 -6.698 15.207 1.00 23.13 799 PRO A O 1
ATOM 726 N N . LEU A 1 121 ?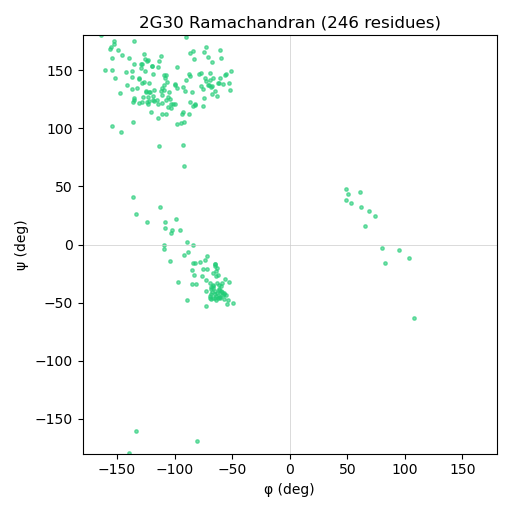 17.599 -6.529 16.829 1.00 22.73 800 LEU A N 1
ATOM 727 C CA . LEU A 1 121 ? 16.901 -7.377 17.765 1.00 22.01 800 LEU A CA 1
ATOM 728 C C . LEU A 1 121 ? 15.473 -6.889 18.007 1.00 20.17 800 LEU A C 1
ATOM 729 O O . LEU A 1 121 ? 14.591 -7.683 18.245 1.00 21.24 800 LEU A O 1
ATOM 734 N N . ASN A 1 122 ? 15.267 -5.584 17.964 1.00 19.51 801 ASN A N 1
ATOM 735 C CA . ASN A 1 122 ? 13.963 -5.007 18.242 1.00 19.04 801 ASN A CA 1
ATOM 736 C C . ASN A 1 122 ? 13.144 -4.647 16.998 1.00 18.43 801 ASN A C 1
ATOM 737 O O . ASN A 1 122 ? 12.225 -3.828 17.056 1.00 17.58 801 ASN A O 1
ATOM 742 N N . ASN A 1 123 ? 13.466 -5.268 15.883 1.00 17.94 802 ASN A N 1
ATOM 743 C CA . ASN A 1 123 ? 12.724 -5.029 14.646 1.00 18.51 802 ASN A CA 1
ATOM 744 C C . ASN A 1 123 ? 11.406 -5.762 14.655 1.00 17.67 802 ASN A C 1
ATOM 745 O O . ASN A 1 123 ? 11.322 -6.912 15.059 1.00 20.57 802 ASN A O 1
ATOM 750 N N . LEU A 1 124 ? 10.363 -5.076 14.219 1.00 17.68 803 LEU A N 1
ATOM 751 C CA . LEU A 1 124 ? 9.045 -5.688 14.106 1.00 16.66 803 LEU A CA 1
ATOM 752 C C . LEU A 1 124 ? 8.563 -5.546 12.652 1.00 16.70 803 LEU A C 1
ATOM 753 O O . LEU A 1 124 ? 8.437 -4.451 12.151 1.00 18.10 803 LEU A O 1
ATOM 758 N N . GLN A 1 125 ? 8.287 -6.666 11.993 1.00 15.91 804 GLN A N 1
ATOM 759 C CA . GLN A 1 125 ? 7.669 -6.650 10.661 1.00 15.52 804 GLN A CA 1
ATOM 760 C C . GLN A 1 125 ? 6.146 -6.705 10.771 1.00 15.16 804 GLN A C 1
ATOM 761 O O . GLN A 1 125 ? 5.615 -7.512 11.506 1.00 14.64 804 GLN A O 1
ATOM 767 N N . VAL A 1 126 ? 5.471 -5.822 10.038 1.00 13.98 805 VAL A N 1
ATOM 768 C CA . VAL A 1 126 ? 4.035 -5.614 10.144 1.00 14.61 805 VAL A CA 1
ATOM 769 C C . VAL A 1 126 ? 3.372 -5.628 8.776 1.00 14.88 805 VAL A C 1
ATOM 770 O O . VAL A 1 126 ? 3.915 -5.098 7.829 1.00 16.18 805 VAL A O 1
ATOM 774 N N . ALA A 1 127 ? 2.169 -6.189 8.686 1.00 14.97 806 ALA A N 1
ATOM 775 C CA . ALA A 1 127 ? 1.358 -6.040 7.473 1.00 15.87 806 ALA A CA 1
ATOM 776 C C . ALA A 1 127 ? 0.033 -5.421 7.859 1.00 15.94 806 ALA A C 1
ATOM 777 O O . ALA A 1 127 ? -0.635 -5.925 8.761 1.00 16.89 806 ALA A O 1
ATOM 779 N N . VAL A 1 128 ? -0.338 -4.332 7.200 1.00 17.23 807 VAL A N 1
ATOM 780 C CA . VAL A 1 128 ? -1.639 -3.711 7.401 1.00 17.57 807 VAL A CA 1
ATOM 781 C C . VAL A 1 128 ? -2.391 -3.766 6.083 1.00 17.76 807 VAL A C 1
ATOM 782 O O . VAL A 1 128 ? -1.864 -3.413 5.030 1.00 17.38 807 VAL A O 1
ATOM 786 N N . LYS A 1 129 ? -3.644 -4.184 6.129 1.00 17.52 808 LYS A N 1
ATOM 787 C CA . LYS A 1 129 ? -4.442 -4.139 4.916 1.00 18.76 808 LYS A CA 1
ATOM 788 C C . LYS A 1 129 ? -5.701 -3.331 5.124 1.00 19.15 808 LYS A C 1
ATOM 789 O O . LYS A 1 129 ? -6.088 -3.093 6.236 1.00 18.11 808 LYS A O 1
ATOM 795 N N . ASN A 1 130 ? -6.241 -2.858 4.003 1.00 19.64 809 ASN A N 1
ATOM 796 C CA . ASN A 1 130 ? -7.561 -2.233 3.906 1.00 19.80 809 ASN A CA 1
ATOM 797 C C . ASN A 1 130 ? -8.235 -2.865 2.690 1.00 20.68 809 ASN A C 1
ATOM 798 O O . ASN A 1 130 ? -7.843 -3.958 2.251 1.00 20.79 809 ASN A O 1
ATOM 803 N N . ASN A 1 131 ? -9.244 -2.208 2.157 1.00 22.32 810 ASN A N 1
ATOM 804 C CA . ASN A 1 131 ? -9.988 -2.728 1.023 1.00 24.28 810 ASN A CA 1
ATOM 805 C C . ASN A 1 131 ? -9.247 -2.543 -0.276 1.00 24.64 810 ASN A C 1
ATOM 806 O O . ASN A 1 131 ? -9.639 -3.121 -1.294 1.00 26.43 810 ASN A O 1
ATOM 811 N N . ILE A 1 132 ? -8.210 -1.697 -0.279 1.00 24.57 811 ILE A N 1
ATOM 812 C CA . ILE A 1 132 ? -7.463 -1.389 -1.488 1.00 24.67 811 ILE A CA 1
ATOM 813 C C . ILE A 1 132 ? -6.290 -2.355 -1.704 1.00 24.75 811 ILE A C 1
ATOM 814 O O . ILE A 1 132 ? -6.084 -2.874 -2.805 1.00 25.43 811 ILE A O 1
ATOM 819 N N . ASP A 1 133 ? -5.494 -2.580 -0.658 1.00 23.50 812 ASP A N 1
ATOM 820 C CA . ASP A 1 133 ? -4.331 -3.469 -0.773 1.00 22.33 812 ASP A CA 1
ATOM 821 C C . ASP A 1 133 ? -3.806 -3.883 0.609 1.00 21.19 812 ASP A C 1
ATOM 822 O O . ASP A 1 133 ? -4.318 -3.458 1.650 1.00 19.21 812 ASP A O 1
ATOM 827 N N . VAL A 1 134 ? -2.750 -4.694 0.599 1.00 19.31 813 VAL A N 1
ATOM 828 C CA . VAL A 1 134 ? -1.953 -4.955 1.780 1.00 18.97 813 VAL A CA 1
ATOM 829 C C . VAL A 1 134 ? -0.592 -4.245 1.665 1.00 18.43 813 VAL A C 1
ATOM 830 O O . VAL A 1 134 ? 0.003 -4.113 0.571 1.00 18.82 813 VAL A O 1
ATOM 834 N N . PHE A 1 135 ? -0.106 -3.797 2.815 1.00 18.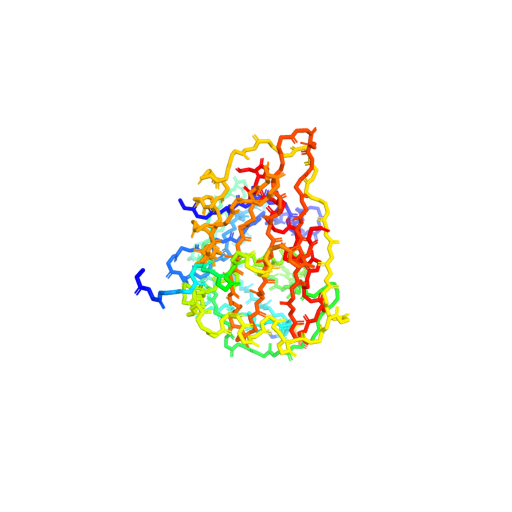40 814 PHE A N 1
ATOM 835 C CA . PHE A 1 135 ? 1.085 -2.962 2.885 1.00 16.25 814 PHE A CA 1
ATOM 836 C C . PHE A 1 135 ? 1.967 -3.464 4.007 1.00 16.90 814 PHE A C 1
ATOM 837 O O . PHE A 1 135 ? 1.527 -3.589 5.140 1.00 16.54 814 PHE A O 1
ATOM 845 N N . TYR A 1 136 ? 3.220 -3.735 3.671 1.00 16.00 815 TYR A N 1
ATOM 846 C CA . TYR A 1 136 ? 4.192 -4.272 4.622 1.00 15.78 815 TYR A CA 1
ATOM 847 C C . TYR A 1 136 ? 5.189 -3.189 5.010 1.00 16.73 815 TYR A C 1
ATOM 848 O O . TYR A 1 136 ? 5.601 -2.363 4.168 1.00 17.83 815 TYR A O 1
ATOM 857 N N . PHE A 1 137 ? 5.554 -3.142 6.290 1.00 16.55 816 PHE A N 1
ATOM 858 C CA . PHE A 1 137 ? 6.528 -2.184 6.798 1.00 17.26 816 PHE A CA 1
ATOM 859 C C . PHE A 1 137 ? 7.171 -2.716 8.050 1.00 17.39 816 PHE A C 1
ATOM 860 O O . PHE A 1 137 ? 6.728 -3.679 8.629 1.00 16.06 816 PHE A O 1
ATOM 868 N N . SER A 1 138 ? 8.203 -2.040 8.495 1.00 18.34 817 SER A N 1
ATOM 869 C CA . SER A 1 138 ? 8.867 -2.470 9.709 1.00 19.47 817 SER A CA 1
ATOM 870 C C . SER A 1 138 ? 8.990 -1.264 10.631 1.00 19.80 817 SER A C 1
ATOM 871 O O . SER A 1 138 ? 8.998 -0.106 10.190 1.00 20.50 817 SER A O 1
ATOM 874 N N . CYS A 1 139 ? 9.092 -1.518 11.927 1.00 19.72 818 CYS A N 1
ATOM 875 C CA . CYS A 1 139 ? 9.396 -0.456 12.891 1.00 19.56 818 CYS A CA 1
ATOM 876 C C . CYS A 1 139 ? 10.167 -1.069 14.027 1.00 19.45 818 CYS A C 1
ATOM 877 O O . CYS A 1 139 ? 10.258 -2.309 14.159 1.00 19.67 818 CYS A O 1
ATOM 880 N N . LEU A 1 140 ? 10.751 -0.221 14.854 1.00 19.57 819 LEU A N 1
ATOM 881 C CA . LEU A 1 140 ? 11.559 -0.679 15.972 1.00 20.62 819 LEU A CA 1
ATOM 882 C C . LEU A 1 140 ? 10.827 -0.510 17.296 1.00 20.47 819 LEU A C 1
ATOM 883 O O . LEU A 1 140 ? 10.345 0.575 17.606 1.00 21.58 819 LEU A O 1
ATOM 888 N N . ILE A 1 141 ? 10.728 -1.588 18.075 1.00 19.43 820 ILE A N 1
ATOM 889 C CA . ILE A 1 141 ? 10.107 -1.508 19.396 1.00 19.31 820 ILE A CA 1
ATOM 890 C C . ILE A 1 141 ? 11.157 -0.988 20.380 1.00 18.29 820 ILE A C 1
ATOM 891 O O . ILE A 1 141 ? 12.198 -1.611 20.542 1.00 18.95 820 ILE A O 1
ATOM 896 N N . PRO A 1 142 ? 10.908 0.139 21.043 1.00 18.28 821 PRO A N 1
ATOM 897 C CA . PRO A 1 142 ? 11.872 0.595 22.046 1.00 18.69 821 PRO A CA 1
ATOM 898 C C . PRO A 1 142 ? 11.845 -0.400 23.202 1.00 16.93 821 PRO A C 1
ATOM 899 O O . PRO A 1 142 ? 10.787 -0.790 23.672 1.00 15.76 821 PRO A O 1
ATOM 903 N N . LEU A 1 143 ? 13.015 -0.765 23.704 1.00 17.18 822 LEU A N 1
ATOM 904 C CA . LEU A 1 143 ? 13.050 -1.844 24.667 1.00 18.04 822 LEU A CA 1
ATOM 905 C C . LEU A 1 143 ? 12.366 -1.465 25.973 1.00 16.67 822 LEU A C 1
ATOM 906 O O . LEU A 1 143 ? 11.929 -2.316 26.713 1.00 15.41 822 LEU A O 1
ATOM 911 N N . ASN A 1 144 ? 12.281 -0.181 26.312 1.00 15.03 823 ASN A N 1
ATOM 912 C CA . ASN A 1 144 ? 11.674 0.175 27.567 1.00 15.70 823 ASN A CA 1
ATOM 913 C C . ASN A 1 144 ? 10.229 -0.211 27.707 1.00 14.45 823 ASN A C 1
ATOM 914 O O . ASN A 1 144 ? 9.766 -0.418 28.823 1.00 15.99 823 ASN A O 1
ATOM 919 N N . VAL A 1 145 ? 9.497 -0.338 26.601 1.00 15.28 824 VAL A N 1
ATOM 920 C CA . VAL A 1 145 ? 8.122 -0.772 26.747 1.00 16.72 824 VAL A CA 1
ATOM 921 C C . VAL A 1 145 ? 8.061 -2.265 27.131 1.00 16.78 824 VAL A C 1
ATOM 922 O O . VAL A 1 145 ? 7.012 -2.735 27.509 1.00 17.81 824 VAL A O 1
ATOM 926 N N . LEU A 1 146 ? 9.199 -2.962 27.079 1.00 17.15 825 LEU A N 1
ATOM 927 C CA . LEU A 1 146 ? 9.268 -4.379 27.471 1.00 16.31 825 LEU A CA 1
ATOM 928 C C . LEU A 1 146 ? 9.898 -4.576 28.862 1.00 17.16 825 LEU A C 1
ATOM 929 O O . LEU A 1 146 ? 10.212 -5.674 29.257 1.00 16.71 825 LEU A O 1
ATOM 934 N N . PHE A 1 147 ? 10.109 -3.498 29.593 1.00 15.33 826 PHE A N 1
ATOM 935 C CA . PHE A 1 147 ? 10.566 -3.543 30.998 1.00 15.66 826 PHE A CA 1
ATOM 936 C C . PHE A 1 147 ? 9.350 -3.795 31.900 1.00 17.67 826 PHE A C 1
ATOM 937 O O . PHE A 1 147 ? 8.397 -3.022 31.886 1.00 19.42 826 PHE A O 1
ATOM 945 N N . VAL A 1 148 ? 9.360 -4.869 32.649 1.00 18.50 827 VAL A N 1
ATOM 946 C CA . VAL A 1 148 ? 8.222 -5.205 33.505 1.00 20.19 827 VAL A CA 1
ATOM 947 C C . VAL A 1 148 ? 8.224 -4.475 34.843 1.00 21.30 827 VAL A C 1
ATOM 948 O O . VAL A 1 148 ? 9.239 -3.995 35.349 1.00 20.33 827 VAL A O 1
ATOM 952 N N . GLU A 1 149 ? 7.048 -4.408 35.443 1.00 22.56 828 GLU A N 1
ATOM 953 C CA . GLU A 1 149 ? 6.903 -3.695 36.677 1.00 24.40 828 GLU A CA 1
ATOM 954 C C . GLU A 1 149 ? 7.672 -4.378 37.790 1.00 24.26 828 GLU A C 1
ATOM 955 O O . GLU A 1 149 ? 8.256 -3.695 38.602 1.00 24.89 828 GLU A O 1
ATOM 958 N N . ASP A 1 150 ? 7.732 -5.715 37.784 1.00 25.89 829 ASP A N 1
ATOM 959 C CA . ASP A 1 150 ? 8.429 -6.473 38.833 1.00 27.27 829 ASP A CA 1
ATOM 960 C C . ASP A 1 150 ? 9.889 -6.759 38.465 1.00 25.75 829 ASP A C 1
ATOM 961 O O . ASP A 1 150 ? 10.303 -7.903 38.207 1.00 27.16 829 ASP A O 1
ATOM 966 N N . GLY A 1 151 ? 10.647 -5.682 38.425 1.00 23.80 830 GLY A N 1
ATOM 967 C CA . GLY A 1 151 ? 12.018 -5.683 37.967 1.00 22.62 830 GLY A CA 1
ATOM 968 C C . GLY A 1 151 ? 12.958 -5.123 39.018 1.00 22.33 830 GLY A C 1
ATOM 969 O O . GLY A 1 151 ? 14.058 -4.697 38.681 1.00 20.56 830 GLY A O 1
ATOM 970 N N . LYS A 1 152 ? 12.524 -5.090 40.283 1.00 23.47 831 LYS A N 1
ATOM 971 C CA . LYS A 1 152 ? 13.391 -4.665 41.379 1.00 23.40 831 LYS A CA 1
ATOM 972 C C . LYS A 1 152 ? 14.046 -5.896 42.029 1.00 24.15 831 LYS A C 1
ATOM 973 O O . LYS A 1 152 ? 13.413 -6.648 42.757 1.00 24.67 831 LYS A O 1
ATOM 979 N N . MET A 1 153 ? 15.317 -6.112 41.753 1.00 23.67 832 MET A N 1
ATOM 980 C CA . MET A 1 153 ? 16.037 -7.247 42.344 1.00 24.24 832 MET A CA 1
ATOM 981 C C . MET A 1 153 ? 16.276 -7.042 43.845 1.00 24.78 832 MET A C 1
ATOM 982 O O . MET A 1 153 ? 16.602 -5.954 44.283 1.00 24.33 832 MET A O 1
ATOM 987 N N . GLU A 1 154 ? 16.070 -8.096 44.639 1.00 26.03 833 GLU A N 1
ATOM 988 C CA . GLU A 1 154 ? 16.510 -8.115 46.029 1.00 26.53 833 GLU A CA 1
ATOM 989 C C . GLU A 1 154 ? 18.005 -7.843 46.095 1.00 25.76 833 GLU A C 1
ATOM 990 O O . GLU A 1 154 ? 18.748 -8.303 45.259 1.00 24.09 833 GLU A O 1
ATOM 996 N N . ARG A 1 155 ? 18.431 -7.163 47.150 1.00 26.04 834 ARG A N 1
ATOM 997 C CA . ARG A 1 155 ? 19.804 -6.696 47.268 1.00 26.17 834 ARG A CA 1
ATOM 998 C C . ARG A 1 155 ? 20.804 -7.846 47.338 1.00 25.93 834 ARG A C 1
ATOM 999 O O . ARG A 1 155 ? 21.819 -7.825 46.693 1.00 24.48 834 ARG A O 1
ATOM 1007 N N . GLN A 1 156 ? 20.518 -8.834 48.182 1.00 26.72 835 GLN A N 1
ATOM 1008 C CA . GLN A 1 156 ? 21.411 -9.984 48.329 1.00 28.25 835 GLN A CA 1
ATOM 1009 C C . GLN A 1 156 ? 21.603 -10.692 46.984 1.00 27.01 835 GLN A C 1
ATOM 1010 O O . GLN A 1 156 ? 22.732 -11.039 46.594 1.00 27.77 835 GLN A O 1
ATOM 1016 N N . VAL A 1 157 ? 20.486 -10.851 46.262 1.00 26.68 836 VAL A N 1
ATOM 1017 C CA . VAL A 1 157 ? 20.472 -11.494 44.956 1.00 26.75 836 VAL A CA 1
ATOM 1018 C C . VAL A 1 157 ? 21.265 -10.669 43.933 1.00 24.61 836 VAL A C 1
ATOM 1019 O O . VAL A 1 157 ? 21.999 -11.211 43.138 1.00 24.06 836 VAL A O 1
ATOM 1023 N N . PHE A 1 158 ? 21.141 -9.345 43.985 1.00 23.02 837 PHE A N 1
ATOM 1024 C CA . PHE A 1 158 ? 21.952 -8.462 43.131 1.00 22.03 837 PHE A CA 1
ATOM 1025 C C . PHE A 1 158 ? 23.458 -8.674 43.319 1.00 22.77 837 PHE A C 1
ATOM 1026 O O . PHE A 1 158 ? 24.214 -8.821 42.369 1.00 21.42 837 PHE A O 1
ATOM 1034 N N . LEU A 1 159 ? 23.895 -8.736 44.565 1.00 23.52 838 LEU A N 1
ATOM 1035 C CA . LEU A 1 159 ? 25.312 -8.861 44.847 1.00 25.29 838 LEU A CA 1
ATOM 1036 C C . LEU A 1 159 ? 25.823 -10.197 44.326 1.00 25.87 838 LEU A C 1
ATOM 1037 O O . LEU A 1 159 ? 26.866 -10.270 43.705 1.00 24.99 838 LEU A O 1
ATOM 1042 N N . ALA A 1 160 ? 25.027 -11.231 44.552 1.00 27.40 839 ALA A N 1
ATOM 1043 C CA . ALA A 1 160 ? 25.386 -12.575 44.132 1.00 28.42 839 ALA A CA 1
ATOM 1044 C C . ALA A 1 160 ? 25.378 -12.679 42.605 1.00 29.18 839 ALA A C 1
ATOM 1045 O O . ALA A 1 160 ? 26.257 -13.305 42.042 1.00 29.62 839 ALA A O 1
ATOM 1047 N N . THR A 1 161 ? 24.415 -12.022 41.954 1.00 28.89 840 THR A N 1
ATOM 1048 C CA . THR A 1 161 ? 24.282 -12.076 40.499 1.00 29.12 840 THR A CA 1
ATOM 1049 C C . THR A 1 161 ? 25.377 -11.265 39.817 1.00 28.66 840 THR A C 1
ATOM 1050 O O . THR A 1 161 ? 25.960 -11.709 38.836 1.00 28.10 840 THR A O 1
ATOM 1054 N N . TRP A 1 162 ? 25.718 -10.092 40.360 1.00 28.74 841 TRP A N 1
ATOM 1055 C CA . TRP A 1 162 ? 26.789 -9.287 39.800 1.00 28.80 841 TRP A CA 1
ATOM 1056 C C . TRP A 1 162 ? 28.142 -10.023 39.837 1.00 30.38 841 TRP A C 1
ATOM 1057 O O . TRP A 1 162 ? 28.918 -9.928 38.891 1.00 29.53 841 TRP A O 1
ATOM 1068 N N . LYS A 1 163 ? 28.386 -10.750 40.931 1.00 31.26 842 LYS A N 1
ATOM 1069 C CA . LYS A 1 163 ? 29.580 -11.581 41.094 1.00 33.01 842 LYS A CA 1
ATOM 1070 C C . LYS A 1 163 ? 29.534 -12.766 40.124 1.00 33.66 842 LYS A C 1
ATOM 1071 O O . LYS A 1 163 ? 30.517 -13.045 39.442 1.00 33.92 842 LYS A O 1
ATOM 1077 N N . ASP A 1 164 ? 28.381 -13.427 40.072 1.00 34.72 843 ASP A N 1
ATOM 1078 C CA . ASP A 1 164 ? 28.177 -14.660 39.306 1.00 35.68 843 ASP A CA 1
ATOM 1079 C C . ASP A 1 164 ? 28.218 -14.468 37.779 1.00 36.00 843 ASP A C 1
ATOM 1080 O O . ASP A 1 164 ? 28.805 -15.278 37.056 1.00 36.46 843 ASP A O 1
ATOM 1085 N N . ILE A 1 165 ? 27.599 -13.407 37.273 1.00 35.59 844 ILE A N 1
ATOM 1086 C CA . ILE A 1 165 ? 27.664 -13.139 35.835 1.00 36.11 844 ILE A CA 1
ATOM 1087 C C . ILE A 1 165 ? 29.123 -12.891 35.499 1.00 36.45 844 ILE A C 1
ATOM 1088 O O . ILE A 1 165 ? 29.776 -12.093 36.174 1.00 37.50 844 ILE A O 1
ATOM 1093 N N . PRO A 1 166 ? 29.650 -13.603 34.495 1.00 38.23 845 PRO A N 1
ATOM 1094 C CA . PRO A 1 166 ? 31.050 -13.453 34.074 1.00 38.66 845 PRO A CA 1
ATOM 1095 C C . PRO A 1 166 ? 31.435 -12.014 33.775 1.00 39.55 845 PRO A C 1
ATOM 1096 O O . PRO A 1 166 ? 30.649 -11.311 33.149 1.00 39.03 845 PRO A O 1
ATOM 1100 N N . ASN A 1 167 ? 32.626 -11.595 34.190 1.00 40.44 846 ASN A N 1
ATOM 1101 C CA . ASN A 1 167 ? 33.089 -10.233 33.927 1.00 41.26 846 ASN A CA 1
ATOM 1102 C C . ASN A 1 167 ? 33.244 -9.933 32.448 1.00 40.84 846 ASN A C 1
ATOM 1103 O O . ASN A 1 167 ? 33.279 -8.768 32.065 1.00 41.29 846 ASN A O 1
ATOM 1108 N N . GLU A 1 168 ? 33.355 -10.974 31.622 1.00 40.53 847 GLU A N 1
ATOM 1109 C CA . GLU A 1 168 ? 33.453 -10.799 30.171 1.00 39.94 847 GLU A CA 1
ATOM 1110 C C . GLU A 1 168 ? 32.109 -10.398 29.548 1.00 38.73 847 GLU A C 1
ATOM 1111 O O . GLU A 1 168 ? 32.058 -10.019 28.376 1.00 39.13 847 GLU A O 1
ATOM 1117 N N . ASN A 1 169 ? 31.027 -10.532 30.311 1.00 36.42 848 ASN A N 1
ATOM 1118 C CA . ASN A 1 169 ? 29.709 -10.095 29.856 1.00 35.22 848 ASN A CA 1
ATOM 1119 C C . ASN A 1 169 ? 29.481 -8.608 30.095 1.00 33.61 848 ASN A C 1
ATOM 1120 O O . ASN A 1 169 ? 28.557 -8.030 29.536 1.00 34.39 848 ASN A O 1
ATOM 1125 N N . GLU A 1 170 ? 30.305 -7.998 30.935 1.00 31.33 849 GLU A N 1
ATOM 1126 C CA . GLU A 1 170 ? 30.151 -6.577 31.249 1.00 29.98 849 GLU A CA 1
ATOM 1127 C C . GLU A 1 170 ? 30.458 -5.707 30.044 1.00 29.00 849 GLU A C 1
ATOM 1128 O O . GLU A 1 170 ? 31.497 -5.862 29.390 1.00 28.93 849 GLU A O 1
ATOM 1134 N N . LEU A 1 171 ? 29.549 -4.789 29.741 1.00 27.38 850 LEU A N 1
ATOM 1135 C CA . LEU A 1 171 ? 29.729 -3.826 28.671 1.00 26.17 850 LEU A CA 1
ATOM 1136 C C . LEU A 1 171 ? 29.524 -2.422 29.231 1.00 27.06 850 LEU A C 1
ATOM 1137 O O . LEU A 1 171 ? 28.635 -2.236 30.064 1.00 27.36 850 LEU A O 1
ATOM 1142 N N . GLN A 1 172 ? 30.340 -1.461 28.802 1.00 26.56 851 GLN A N 1
ATOM 1143 C CA . GLN A 1 172 ? 30.325 -0.094 29.309 1.00 27.70 851 GLN A CA 1
ATOM 1144 C C . GLN A 1 172 ? 30.003 0.907 28.217 1.00 27.40 851 GLN A C 1
ATOM 1145 O O . GLN A 1 172 ? 30.413 0.750 27.056 1.00 26.45 851 GLN A O 1
ATOM 1151 N N . PHE A 1 173 ? 29.310 1.975 28.600 1.00 26.71 852 PHE A N 1
ATOM 1152 C CA . PHE A 1 173 ? 28.790 2.946 27.669 1.00 26.32 852 PHE A CA 1
ATOM 1153 C C .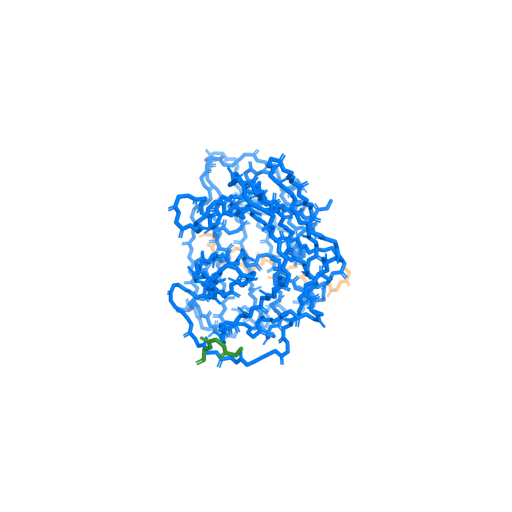 PHE A 1 173 ? 28.917 4.307 28.288 1.00 27.14 852 PHE A C 1
ATOM 1154 O O . PHE A 1 173 ? 28.834 4.457 29.508 1.00 26.99 852 PHE A O 1
ATOM 1162 N N . GLN A 1 174 ? 29.115 5.297 27.446 1.00 28.50 853 GLN A N 1
ATOM 1163 C CA . GLN A 1 174 ? 29.143 6.676 27.892 1.00 29.89 853 GLN A CA 1
ATOM 1164 C C . GLN A 1 174 ? 27.806 7.302 27.597 1.00 29.96 853 GLN A C 1
ATOM 1165 O O . GLN A 1 174 ? 27.350 7.277 26.465 1.00 30.10 853 GLN A O 1
ATOM 1171 N N . ILE A 1 175 ? 27.120 7.793 28.621 1.00 30.58 854 ILE A N 1
ATOM 1172 C CA . ILE A 1 175 ? 25.944 8.623 28.410 1.00 31.71 854 ILE A CA 1
ATOM 1173 C C . ILE A 1 175 ? 26.441 10.068 28.387 1.00 32.83 854 ILE A C 1
ATOM 1174 O O . ILE A 1 175 ? 26.776 10.629 29.417 1.00 32.85 854 ILE A O 1
ATOM 1179 N N . LYS A 1 176 ? 26.491 10.651 27.195 1.00 34.17 855 LYS A N 1
ATOM 1180 C CA . LYS A 1 176 ? 27.174 11.918 26.976 1.00 35.63 855 LYS A CA 1
ATOM 1181 C C . LYS A 1 176 ? 26.283 13.120 27.259 1.00 36.70 855 LYS A C 1
ATOM 1182 O O . LYS A 1 176 ? 25.082 13.083 27.004 1.00 35.39 855 LYS A O 1
ATOM 1188 N N . GLU A 1 177 ? 26.892 14.181 27.792 1.00 38.45 856 GLU A N 1
ATOM 1189 C CA . GLU A 1 177 ? 26.216 15.445 28.036 1.00 40.74 856 GLU A CA 1
ATOM 1190 C C . GLU A 1 177 ? 24.894 15.240 28.773 1.00 41.04 856 GLU A C 1
ATOM 1191 O O . GLU A 1 177 ? 23.854 15.740 28.347 1.00 41.22 856 GLU A O 1
ATOM 1197 N N . CYS A 1 178 ? 24.940 14.448 29.843 1.00 41.89 857 CYS A N 1
ATOM 1198 C CA . CYS A 1 178 ? 23.881 14.411 30.846 1.00 42.73 857 CYS A CA 1
ATOM 1199 C C . CYS A 1 178 ? 24.479 15.014 32.116 1.00 43.33 857 CYS A C 1
ATOM 1200 O O . CYS A 1 178 ? 25.594 14.652 32.513 1.00 43.57 857 CYS A O 1
ATOM 1203 N N . HIS A 1 179 ? 23.758 15.942 32.733 1.00 43.55 858 HIS A N 1
ATOM 1204 C CA . HIS A 1 179 ? 24.231 16.600 33.957 1.00 44.40 858 HIS A CA 1
ATOM 1205 C C . HIS A 1 179 ? 23.143 16.664 35.035 1.00 44.15 858 HIS A C 1
ATOM 1206 O O . HIS A 1 179 ? 23.160 17.535 35.919 1.00 44.60 858 HIS A O 1
ATOM 1213 N N . LEU A 1 180 ? 22.210 15.716 34.968 1.00 43.55 859 LEU A N 1
ATOM 1214 C CA . LEU A 1 180 ? 21.185 15.555 35.997 1.00 42.67 859 LEU A CA 1
ATOM 1215 C C . LEU A 1 180 ? 21.827 14.944 37.223 1.00 41.65 859 LEU A C 1
ATOM 1216 O O . LEU A 1 180 ? 22.706 14.088 37.103 1.00 41.63 859 LEU A O 1
ATOM 1221 N N . ASN A 1 181 ? 21.397 15.371 38.404 1.00 39.83 860 ASN A N 1
ATOM 1222 C CA . ASN A 1 181 ? 21.915 14.789 39.624 1.00 38.59 860 ASN A CA 1
ATOM 1223 C C . ASN A 1 181 ? 21.361 13.378 39.834 1.00 36.79 860 ASN A C 1
ATOM 1224 O O . ASN A 1 181 ? 20.452 12.940 39.121 1.00 35.86 860 ASN A O 1
ATOM 1229 N N . ALA A 1 182 ? 21.923 12.677 40.811 1.00 35.08 861 ALA A N 1
ATOM 1230 C CA . ALA A 1 182 ? 21.603 11.277 41.049 1.00 33.57 861 ALA A CA 1
ATOM 1231 C C . ALA A 1 182 ? 20.136 11.063 41.357 1.00 32.82 861 ALA A C 1
ATOM 1232 O O . ALA A 1 182 ? 19.549 10.099 40.898 1.00 30.55 861 ALA A O 1
ATOM 1234 N N . ASP A 1 183 ? 19.544 11.957 42.145 1.00 31.71 862 ASP A N 1
ATOM 1235 C CA . ASP A 1 183 ? 18.156 11.772 42.568 1.00 31.62 862 ASP A CA 1
ATOM 1236 C C . ASP A 1 183 ? 17.209 11.882 41.378 1.00 29.56 862 ASP A C 1
ATOM 1237 O O . ASP A 1 183 ? 16.225 11.164 41.298 1.00 28.04 862 ASP A O 1
ATOM 1242 N N . THR A 1 184 ? 17.514 12.788 40.457 1.00 28.27 863 THR A N 1
ATOM 1243 C CA . THR A 1 184 ? 16.695 12.971 39.273 1.00 27.99 863 THR A CA 1
ATOM 1244 C C . THR A 1 184 ? 16.824 11.765 38.342 1.00 26.26 863 THR A C 1
ATOM 1245 O O . THR A 1 184 ? 15.849 11.262 37.831 1.00 25.77 863 THR A O 1
ATOM 1249 N N . VAL A 1 185 ? 18.049 11.336 38.126 1.00 24.51 864 VAL A N 1
ATOM 1250 C CA . VAL A 1 185 ? 18.306 10.136 37.337 1.00 23.15 864 VAL A CA 1
ATOM 1251 C C . VAL A 1 185 ? 17.525 8.956 37.905 1.00 21.34 864 VAL A C 1
ATOM 1252 O O . VAL A 1 185 ? 16.827 8.314 37.177 1.00 20.52 864 VAL A O 1
ATOM 1256 N N . SER A 1 186 ? 1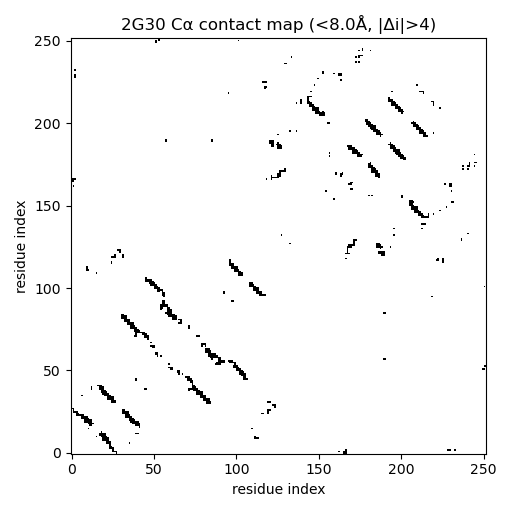7.628 8.687 39.204 1.00 20.95 865 SER A N 1
ATOM 1257 C CA . SER A 1 186 ? 16.908 7.552 39.804 1.00 20.95 865 SER A CA 1
ATOM 1258 C C . SER A 1 186 ? 15.410 7.642 39.609 1.00 20.32 865 SER A C 1
ATOM 1259 O O . SER A 1 186 ? 14.750 6.646 39.340 1.00 19.06 865 SER A O 1
ATOM 1262 N N . SER A 1 187 ? 14.850 8.852 39.756 1.00 20.93 866 SER A N 1
ATOM 1263 C CA . SER A 1 187 ? 13.411 9.030 39.616 1.00 21.30 866 SER A CA 1
ATOM 1264 C C . SER A 1 187 ? 12.931 8.769 38.192 1.00 19.97 866 SER A C 1
ATOM 1265 O O . SER A 1 187 ? 11.951 8.057 38.004 1.00 20.93 866 SER A O 1
ATOM 1268 N N . LYS A 1 188 ? 13.630 9.323 37.206 1.00 19.72 867 LYS A N 1
ATOM 1269 C CA . LYS A 1 188 ? 13.249 9.181 35.800 1.00 19.08 867 LYS A CA 1
ATOM 1270 C C . LYS A 1 188 ? 13.303 7.714 35.431 1.00 17.94 867 LYS A C 1
ATOM 1271 O O . LYS A 1 188 ? 12.388 7.184 34.811 1.00 17.47 867 LYS A O 1
ATOM 1277 N N . LEU A 1 189 ? 14.394 7.088 35.855 1.00 16.94 868 LEU A N 1
ATOM 1278 C CA . LEU A 1 189 ? 14.546 5.651 35.578 1.00 16.85 868 LEU A CA 1
ATOM 1279 C C . LEU A 1 189 ? 13.475 4.786 36.252 1.00 16.77 868 LEU A C 1
ATOM 1280 O O . LEU A 1 189 ? 12.916 3.872 35.629 1.00 15.24 868 LEU A O 1
ATOM 1285 N N . GLN A 1 190 ? 13.142 5.084 37.513 1.00 16.91 869 GLN A N 1
ATOM 1286 C CA . GLN A 1 190 ? 12.107 4.330 38.221 1.00 17.94 869 GLN A CA 1
ATOM 1287 C C . GLN A 1 190 ? 10.750 4.455 37.522 1.00 17.71 869 GLN A C 1
ATOM 1288 O O . GLN A 1 190 ? 10.006 3.485 37.465 1.00 18.00 869 GLN A O 1
ATOM 1294 N N . ASN A 1 191 ? 10.483 5.621 36.935 1.00 19.73 870 ASN A N 1
ATOM 1295 C CA . ASN A 1 191 ? 9.242 5.840 36.194 1.00 19.82 870 ASN A CA 1
ATOM 1296 C C . ASN A 1 191 ? 9.166 4.953 34.956 1.00 19.35 870 ASN A C 1
ATOM 1297 O O . ASN A 1 191 ? 8.098 4.740 34.379 1.00 18.82 870 ASN A O 1
ATOM 1302 N N . ASN A 1 192 ? 10.321 4.441 34.534 1.00 18.41 871 ASN A N 1
ATOM 1303 C CA . ASN A 1 192 ? 10.410 3.521 33.410 1.00 18.00 871 ASN A CA 1
ATOM 1304 C C . ASN A 1 192 ? 10.741 2.065 33.821 1.00 17.70 871 ASN A C 1
ATOM 1305 O O . ASN A 1 192 ? 11.178 1.283 32.989 1.00 17.24 871 ASN A O 1
ATOM 1310 N N . ASN A 1 193 ? 10.515 1.732 35.083 1.00 17.08 872 ASN A N 1
ATOM 1311 C CA . ASN A 1 193 ? 10.687 0.382 35.598 1.00 17.66 872 ASN A CA 1
ATOM 1312 C C . ASN A 1 193 ? 12.157 -0.051 35.638 1.00 16.91 872 ASN A C 1
ATOM 1313 O O . ASN A 1 193 ? 12.457 -1.244 35.588 1.00 17.73 872 ASN A O 1
ATOM 1318 N N . VAL A 1 194 ? 13.062 0.899 35.801 1.00 15.79 873 VAL A N 1
ATOM 1319 C CA . VAL A 1 194 ? 14.474 0.608 36.084 1.00 14.97 873 VAL A CA 1
ATOM 1320 C C . VAL A 1 194 ? 14.735 1.055 37.510 1.00 15.43 873 VAL A C 1
ATOM 1321 O O . VAL A 1 194 ? 14.599 2.265 37.830 1.00 13.98 873 VAL A O 1
ATOM 1325 N N . TYR A 1 195 ? 14.989 0.113 38.402 1.00 15.17 874 TYR A N 1
ATOM 1326 C CA . TYR A 1 195 ? 14.980 0.345 39.823 1.00 16.47 874 TYR A CA 1
ATOM 1327 C C . TYR A 1 195 ? 16.369 0.532 40.405 1.00 16.03 874 TYR A C 1
ATOM 1328 O O . TYR A 1 195 ? 17.304 -0.155 40.034 1.00 16.75 874 TYR A O 1
ATOM 1337 N N . THR A 1 196 ? 16.501 1.499 41.277 1.00 16.24 875 THR A N 1
ATOM 1338 C CA . THR A 1 196 ? 17.767 1.720 41.965 1.00 17.25 875 THR A CA 1
ATOM 1339 C C . THR A 1 196 ? 17.761 0.961 43.279 1.00 19.14 875 THR A C 1
ATOM 1340 O O . THR A 1 196 ? 16.950 1.263 44.185 1.00 20.74 875 THR A O 1
ATOM 1344 N N . ILE A 1 197 ? 18.648 -0.036 43.341 1.00 18.20 876 ILE A N 1
ATOM 1345 C CA . ILE A 1 197 ? 18.798 -1.017 44.429 1.00 20.05 876 ILE A CA 1
ATOM 1346 C C . ILE A 1 197 ? 19.682 -0.468 45.547 1.00 18.43 876 ILE A C 1
ATOM 1347 O O . ILE A 1 197 ? 19.489 -0.790 46.729 1.00 18.60 876 ILE A O 1
ATOM 1352 N N . ALA A 1 198 ? 20.671 0.341 45.174 1.00 16.86 877 ALA A N 1
ATOM 1353 C CA . ALA A 1 198 ? 21.642 0.915 46.110 1.00 17.33 877 ALA A CA 1
ATOM 1354 C C . ALA A 1 198 ? 22.302 2.118 45.494 1.00 18.03 877 ALA A C 1
ATOM 1355 O O . ALA A 1 198 ? 22.494 2.174 44.277 1.00 17.82 877 ALA A O 1
ATOM 1357 N N . LYS A 1 199 ? 22.691 3.054 46.338 1.00 19.79 878 LYS A N 1
ATOM 1358 C CA . LYS A 1 199 ? 23.429 4.226 45.921 1.00 21.97 878 LYS A CA 1
ATOM 1359 C C . LYS A 1 199 ? 24.566 4.421 46.909 1.00 22.88 878 LYS A C 1
ATOM 1360 O O . LYS A 1 199 ? 24.325 4.510 48.107 1.00 24.87 878 LYS A O 1
ATOM 1366 N N . ARG A 1 200 ? 25.785 4.474 46.408 1.00 23.70 879 ARG A N 1
ATOM 1367 C CA . ARG A 1 200 ? 26.963 4.676 47.241 1.00 25.58 879 ARG A CA 1
ATOM 1368 C C . ARG A 1 200 ? 27.745 5.864 46.709 1.00 26.58 879 ARG A C 1
ATOM 1369 O O . ARG A 1 200 ? 27.739 6.112 45.519 1.00 26.76 879 ARG A O 1
ATOM 1377 N N . ASN A 1 201 ? 28.428 6.596 47.586 1.00 28.58 880 ASN A N 1
ATOM 1378 C CA . ASN A 1 201 ? 29.343 7.654 47.160 1.00 30.64 880 ASN A CA 1
ATOM 1379 C C . ASN A 1 201 ? 30.742 7.237 47.558 1.00 31.59 880 ASN A C 1
ATOM 1380 O O . ASN A 1 201 ? 31.003 7.023 48.745 1.00 32.38 880 ASN A O 1
ATOM 1385 N N . VAL A 1 202 ? 31.616 7.136 46.556 1.00 32.95 881 VAL A N 1
ATOM 1386 C CA . VAL A 1 202 ? 32.959 6.582 46.682 1.00 34.25 881 VAL A CA 1
ATOM 1387 C C . VAL A 1 202 ? 33.948 7.483 45.922 1.00 34.58 881 VAL A C 1
ATOM 1388 O O . VAL A 1 202 ? 33.783 7.741 44.728 1.00 34.19 881 VAL A O 1
ATOM 1392 N N . GLU A 1 203 ? 34.967 7.985 46.621 1.00 35.18 882 GLU A N 1
ATOM 1393 C CA . GLU A 1 203 ? 35.950 8.886 46.006 1.00 35.97 882 GLU A CA 1
ATOM 1394 C C . GLU A 1 203 ? 35.262 10.077 45.327 1.00 35.12 882 GLU A C 1
ATOM 1395 O O . GLU A 1 203 ? 35.696 10.538 44.259 1.00 35.76 882 GLU A O 1
ATOM 1401 N N . GLY A 1 204 ? 34.172 10.537 45.940 1.00 34.67 883 GLY A N 1
ATOM 1402 C CA . GLY A 1 204 ? 33.422 11.698 45.486 1.00 34.13 883 GLY A CA 1
ATOM 1403 C C . GLY A 1 204 ? 32.587 11.458 44.239 1.00 33.76 883 GLY A C 1
ATOM 1404 O O . GLY A 1 204 ? 32.294 12.380 43.493 1.00 35.24 883 GLY A O 1
ATOM 1405 N N . GLN A 1 205 ? 32.218 10.210 44.008 1.00 32.82 884 GLN A N 1
ATOM 1406 C CA . GLN A 1 205 ? 31.423 9.851 42.835 1.00 31.83 884 GLN A CA 1
ATOM 1407 C C . GLN A 1 205 ? 30.236 9.048 43.280 1.00 30.34 884 GLN A C 1
ATOM 1408 O O . GLN A 1 205 ? 30.370 8.215 44.154 1.00 30.19 884 GLN A O 1
ATOM 1414 N N . ASP A 1 206 ? 29.074 9.307 42.687 1.00 29.03 885 ASP A N 1
ATOM 1415 C CA . ASP A 1 206 ? 27.855 8.564 42.999 1.00 28.63 885 ASP A CA 1
ATOM 1416 C C . ASP A 1 206 ? 27.814 7.289 42.162 1.00 26.76 885 ASP A C 1
ATOM 1417 O O . ASP A 1 206 ? 28.068 7.325 40.968 1.00 27.07 885 ASP A O 1
ATOM 1422 N N . MET A 1 207 ? 27.545 6.163 42.809 1.00 24.47 886 MET A N 1
ATOM 1423 C CA . MET A 1 207 ? 27.483 4.874 42.140 1.00 24.05 886 MET A CA 1
ATOM 1424 C C . MET A 1 207 ? 26.084 4.335 42.363 1.00 22.25 886 MET A C 1
ATOM 1425 O O . MET A 1 207 ? 25.701 4.040 43.495 1.00 21.09 886 MET A O 1
ATOM 1430 N N . LEU A 1 208 ? 25.316 4.208 41.281 1.00 19.98 887 LEU A N 1
ATOM 1431 C CA . LEU A 1 208 ? 23.953 3.753 41.389 1.00 19.48 887 LEU A CA 1
ATOM 1432 C C . LEU A 1 208 ? 23.874 2.345 40.850 1.00 16.58 887 LEU A C 1
ATOM 1433 O O . LEU A 1 208 ? 24.213 2.125 39.684 1.00 18.04 887 LEU A O 1
ATOM 1438 N N . TYR A 1 209 ? 23.382 1.419 41.664 1.00 15.96 888 TYR A N 1
ATOM 1439 C CA . TYR A 1 209 ? 23.232 0.022 41.284 1.00 15.30 888 TYR A CA 1
ATOM 1440 C C . TYR A 1 209 ? 21.753 -0.213 40.976 1.00 14.72 888 TYR A C 1
ATOM 1441 O O . TYR A 1 209 ? 20.878 0.069 41.822 1.00 14.09 888 TYR A O 1
ATOM 1450 N N . GLN A 1 210 ? 21.489 -0.650 39.747 1.00 14.64 889 GLN A N 1
ATOM 1451 C CA . GLN A 1 210 ? 20.136 -0.732 39.215 1.00 14.57 889 GLN A CA 1
ATOM 1452 C C . GLN A 1 210 ? 19.764 -2.095 38.617 1.00 14.60 889 GLN A C 1
ATOM 1453 O O . GLN A 1 210 ? 20.632 -2.815 38.121 1.00 13.92 889 GLN A O 1
ATOM 1459 N N . SER A 1 211 ? 18.471 -2.407 38.592 1.00 14.90 890 SER A N 1
ATOM 1460 C CA . SER A 1 211 ? 17.996 -3.626 37.933 1.00 14.50 890 SER A CA 1
ATOM 1461 C C . SER A 1 211 ? 16.783 -3.352 37.087 1.00 14.99 890 SER A C 1
ATOM 1462 O O . SER A 1 211 ? 16.041 -2.440 37.362 1.00 14.48 890 SER A O 1
ATOM 1465 N N . LEU A 1 212 ? 16.584 -4.184 36.096 1.00 15.45 891 LEU A N 1
ATOM 1466 C CA . LEU A 1 212 ? 15.359 -4.187 35.314 1.00 15.42 891 LEU A CA 1
ATOM 1467 C C . LEU A 1 212 ? 15.207 -5.571 34.767 1.00 16.32 891 LEU A C 1
ATOM 1468 O O . LEU A 1 212 ? 16.192 -6.299 34.702 1.00 17.31 891 LEU A O 1
ATOM 1473 N N . LYS A 1 213 ? 13.995 -5.922 34.358 1.00 16.77 892 LYS A N 1
ATOM 1474 C CA . LYS A 1 213 ? 13.688 -7.246 33.858 1.00 17.40 892 LYS A CA 1
ATOM 1475 C C . LYS A 1 213 ? 12.809 -7.113 32.625 1.00 17.99 892 LYS A C 1
ATOM 1476 O O . LYS A 1 213 ? 11.861 -6.319 32.647 1.00 17.16 892 LYS A O 1
ATOM 1482 N N . LEU A 1 214 ? 13.124 -7.850 31.563 1.00 17.16 893 LEU A N 1
ATOM 1483 C CA . LEU A 1 214 ? 12.326 -7.841 30.321 1.00 18.62 893 LEU A CA 1
ATOM 1484 C C . LEU A 1 214 ? 11.142 -8.790 30.419 1.00 19.36 893 LEU A C 1
ATOM 1485 O O . LEU A 1 214 ? 11.090 -9.645 31.292 1.00 20.14 893 LEU A O 1
ATOM 1490 N N . THR A 1 215 ? 10.214 -8.650 29.482 1.00 19.62 894 THR A N 1
ATOM 1491 C CA . THR A 1 215 ? 9.003 -9.442 29.445 1.00 20.53 894 THR A CA 1
ATOM 1492 C C . THR A 1 215 ? 9.332 -10.906 29.231 1.00 22.22 894 THR A C 1
ATOM 1493 O O . THR A 1 215 ? 8.497 -11.764 29.558 1.00 24.39 894 THR A O 1
ATOM 1497 N N . ASN A 1 216 ? 10.501 -11.204 28.668 1.00 21.90 895 ASN A N 1
ATOM 1498 C CA . ASN A 1 216 ? 10.881 -12.611 28.455 1.00 24.25 895 ASN A CA 1
ATOM 1499 C C . ASN A 1 216 ? 11.762 -13.194 29.576 1.00 24.10 895 ASN A C 1
ATOM 1500 O O . ASN A 1 216 ? 12.377 -14.251 29.410 1.00 26.44 895 ASN A O 1
ATOM 1505 N N . GLY A 1 217 ? 11.860 -12.488 30.681 1.00 24.73 896 GLY A N 1
ATOM 1506 C CA . GLY A 1 217 ? 12.505 -12.993 31.883 1.00 24.86 896 GLY A CA 1
ATOM 1507 C C . GLY A 1 217 ? 13.963 -12.610 32.047 1.00 24.85 896 GLY A C 1
ATOM 1508 O O . GLY A 1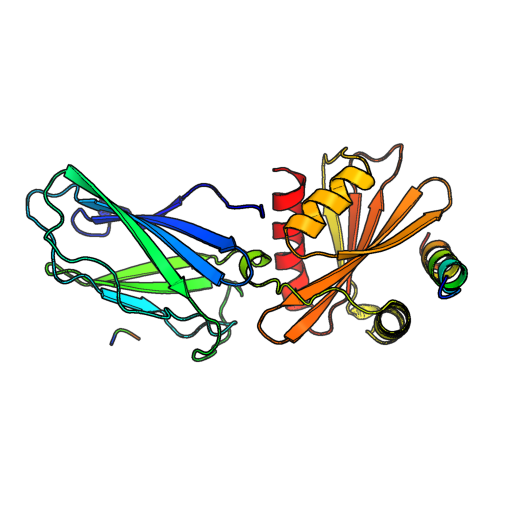 217 ? 14.555 -12.900 33.082 1.00 25.19 896 GLY A O 1
ATOM 1509 N N . ILE A 1 218 ? 14.549 -11.949 31.057 1.00 24.62 897 ILE A N 1
ATOM 1510 C CA . ILE A 1 218 ? 15.958 -11.588 31.132 1.00 24.32 897 ILE A CA 1
ATOM 1511 C C . ILE A 1 218 ? 16.159 -10.418 32.110 1.00 23.61 897 ILE A C 1
ATOM 1512 O O . ILE A 1 218 ? 15.544 -9.370 31.964 1.00 21.22 897 ILE A O 1
ATOM 1517 N N . TRP A 1 219 ? 17.055 -10.608 33.079 1.00 21.75 898 TRP A N 1
ATOM 1518 C CA . TRP A 1 219 ? 17.505 -9.513 33.948 1.00 21.01 898 TRP A CA 1
ATOM 1519 C C . TRP A 1 219 ? 18.713 -8.792 33.399 1.00 20.98 898 TRP A C 1
ATOM 1520 O O . TRP A 1 219 ? 19.627 -9.389 32.798 1.00 19.97 898 TRP A O 1
ATOM 1531 N N . ILE A 1 220 ? 18.722 -7.467 33.578 1.00 19.14 899 ILE A N 1
ATOM 1532 C CA . ILE A 1 220 ? 19.891 -6.670 33.297 1.00 19.19 899 ILE A CA 1
ATOM 1533 C C . ILE A 1 220 ? 20.207 -5.966 34.596 1.00 18.04 899 ILE A C 1
ATOM 1534 O O . ILE A 1 220 ? 19.309 -5.412 35.248 1.00 18.00 899 ILE A O 1
ATOM 1539 N N . LEU A 1 221 ? 21.470 -6.032 34.986 1.00 17.87 900 LEU A N 1
ATOM 1540 C CA . LEU A 1 221 ? 21.999 -5.290 36.107 1.00 18.35 900 LEU A CA 1
ATOM 1541 C C . LEU A 1 221 ? 22.900 -4.169 35.634 1.00 16.79 900 LEU A C 1
ATOM 1542 O O . LEU A 1 221 ? 23.629 -4.318 34.661 1.00 15.99 900 LEU A O 1
ATOM 1547 N N . ALA A 1 222 ? 22.860 -3.032 36.324 1.00 15.53 901 ALA A N 1
ATOM 1548 C CA . ALA A 1 222 ? 23.557 -1.830 35.903 1.00 15.71 901 ALA A CA 1
ATOM 1549 C C . ALA A 1 222 ? 24.249 -1.127 37.045 1.00 15.33 901 ALA A C 1
ATOM 1550 O O . ALA A 1 222 ? 23.803 -1.167 38.202 1.00 14.40 901 ALA A O 1
ATOM 1552 N N . GLU A 1 223 ? 25.412 -0.560 36.735 1.00 15.64 902 GLU A N 1
ATOM 1553 C CA . GLU A 1 223 ? 26.054 0.407 37.588 1.00 17.17 902 GLU A CA 1
ATOM 1554 C C . GLU A 1 223 ? 26.147 1.710 36.808 1.00 17.40 902 GLU A C 1
ATOM 1555 O O . GLU A 1 223 ? 26.726 1.756 35.721 1.00 16.84 902 GLU A O 1
ATOM 1561 N N . LEU A 1 224 ? 25.596 2.785 37.362 1.00 17.60 903 LEU A N 1
ATOM 1562 C CA . LEU A 1 224 ? 25.719 4.097 36.739 1.00 18.75 903 LEU A CA 1
ATOM 1563 C C . LEU A 1 224 ? 26.623 4.998 37.581 1.00 20.08 903 LEU A C 1
ATOM 1564 O O . LEU A 1 224 ? 26.336 5.227 38.747 1.00 20.36 903 LEU A O 1
ATOM 1569 N N . ARG A 1 225 ? 27.707 5.494 36.992 1.00 21.18 904 ARG A N 1
ATOM 1570 C CA . ARG A 1 225 ? 28.691 6.318 37.693 1.00 23.02 904 ARG A CA 1
ATOM 1571 C C . ARG A 1 225 ? 28.528 7.795 37.302 1.00 23.40 904 ARG A C 1
ATOM 1572 O O . ARG A 1 225 ? 28.542 8.145 36.109 1.00 22.41 904 ARG A O 1
ATOM 1580 N N . ILE A 1 226 ? 28.352 8.637 38.318 1.00 24.88 905 ILE A N 1
ATOM 1581 C CA . ILE A 1 226 ? 28.147 10.075 38.157 1.00 27.12 905 ILE A CA 1
ATOM 1582 C C . ILE A 1 226 ? 29.199 10.850 38.948 1.00 30.13 905 ILE A C 1
ATOM 1583 O O . ILE A 1 226 ? 29.268 10.701 40.173 1.00 30.28 905 ILE A O 1
ATOM 1588 N N . GLN A 1 227 ? 29.965 11.698 38.266 1.00 32.81 906 GLN A N 1
ATOM 1589 C CA . GLN A 1 227 ? 30.983 12.532 38.915 1.00 36.45 906 GLN A CA 1
ATOM 1590 C C . GLN A 1 227 ? 30.667 14.039 38.835 1.00 38.72 906 GLN A C 1
ATOM 1591 O O . GLN A 1 227 ? 29.987 14.503 37.930 1.00 38.34 906 GLN A O 1
ATOM 1597 N N . PRO A 1 228 ? 31.162 14.802 39.797 1.00 42.26 907 PRO A N 1
ATOM 1598 C CA . PRO A 1 228 ? 31.594 16.179 39.501 1.00 43.90 907 PRO A CA 1
ATOM 1599 C C . PRO A 1 228 ? 32.851 16.085 38.622 1.00 45.66 907 PRO A C 1
ATOM 1600 O O . PRO A 1 228 ? 33.678 15.184 38.845 1.00 47.00 907 PRO A O 1
ATOM 1604 N N . GLY A 1 229 ? 32.998 16.968 37.636 1.00 47.21 908 GLY A N 1
ATOM 1605 C CA . GLY A 1 229 ? 34.119 16.905 36.705 1.00 47.84 908 GLY A CA 1
ATOM 1606 C C . GLY A 1 229 ? 33.719 16.441 35.310 1.00 48.53 908 GLY A C 1
ATOM 1607 O O . GLY A 1 229 ? 33.829 17.207 34.344 1.00 49.21 908 GLY A O 1
ATOM 1608 N N . ASN A 1 230 ? 33.237 15.199 35.201 1.00 48.84 909 ASN A N 1
ATOM 1609 C CA . ASN A 1 230 ? 32.909 14.618 33.896 1.00 48.69 909 ASN A CA 1
ATOM 1610 C C . ASN A 1 230 ? 31.571 15.166 33.374 1.00 48.21 909 ASN A C 1
ATOM 1611 O O . ASN A 1 230 ? 30.702 15.550 34.173 1.00 48.88 909 ASN A O 1
ATOM 1616 N N . PRO A 1 231 ? 31.439 15.306 32.053 1.00 46.96 910 PRO A N 1
ATOM 1617 C CA . PRO A 1 231 ? 30.144 15.622 31.424 1.00 45.94 910 PRO A CA 1
ATOM 1618 C C . PRO A 1 231 ? 29.300 14.362 31.182 1.00 44.02 910 PRO A C 1
ATOM 1619 O O . PRO A 1 231 ? 28.072 14.397 31.064 1.00 44.11 910 PRO A O 1
ATOM 1623 N N . ASN A 1 232 ? 29.996 13.238 31.128 1.00 41.89 911 ASN A N 1
ATOM 1624 C CA . ASN A 1 232 ? 29.422 11.995 30.719 1.00 39.56 911 ASN A CA 1
ATOM 1625 C C . ASN A 1 232 ? 29.290 11.061 31.919 1.00 37.00 911 ASN A C 1
ATOM 1626 O O . ASN A 1 232 ? 30.197 10.976 32.745 1.00 36.58 911 ASN A O 1
ATOM 1631 N N . TYR A 1 233 ? 28.154 10.381 32.011 1.00 33.46 912 TYR A N 1
ATOM 1632 C CA . TYR A 1 233 ? 27.979 9.326 32.996 1.00 31.12 912 TYR A CA 1
ATOM 1633 C C . TYR A 1 233 ? 28.497 8.037 32.373 1.00 29.11 912 TYR A C 1
ATOM 1634 O O . TYR A 1 233 ? 28.426 7.884 31.164 1.00 29.96 912 TYR A O 1
ATOM 1643 N N . THR A 1 234 ? 29.069 7.155 33.183 1.00 26.69 913 THR A N 1
ATOM 1644 C CA . THR A 1 234 ? 29.458 5.825 32.747 1.00 25.65 913 THR A CA 1
ATOM 1645 C C . THR A 1 234 ? 28.455 4.769 33.200 1.00 23.41 913 THR A C 1
ATOM 1646 O O . THR A 1 234 ? 28.199 4.625 34.374 1.00 21.41 913 THR A O 1
ATOM 1650 N N . LEU A 1 235 ? 27.886 4.070 32.222 1.00 21.50 914 LEU A N 1
ATOM 1651 C CA . LEU A 1 235 ? 26.912 3.006 32.441 1.00 20.94 914 LEU A CA 1
ATOM 1652 C C . LEU A 1 235 ? 27.579 1.680 32.195 1.00 19.83 914 LEU A C 1
ATOM 1653 O O . LEU A 1 235 ? 28.036 1.434 31.077 1.00 21.78 914 LEU A O 1
ATOM 1658 N N . SER A 1 236 ? 27.653 0.826 33.202 1.00 19.19 915 SER A N 1
ATOM 1659 C CA . SER A 1 236 ? 28.104 -0.556 32.986 1.00 19.18 915 SER A CA 1
ATOM 1660 C C . SER A 1 236 ? 26.942 -1.504 33.137 1.00 19.38 915 SER A C 1
ATOM 1661 O O . SER A 1 236 ? 26.192 -1.438 34.112 1.00 18.27 915 SER A O 1
ATOM 1664 N N . LEU A 1 237 ? 26.815 -2.419 32.187 1.00 19.08 916 LEU A N 1
ATOM 1665 C CA . LEU A 1 237 ? 25.701 -3.337 32.127 1.00 18.62 916 LEU A CA 1
ATOM 1666 C C . LEU A 1 237 ? 26.186 -4.775 32.181 1.00 20.98 916 LEU A C 1
ATOM 1667 O O . LEU A 1 237 ? 27.086 -5.148 31.405 1.00 22.51 916 LEU A O 1
ATOM 1672 N N . LYS A 1 238 ? 25.573 -5.565 33.044 1.00 21.67 917 LYS A N 1
ATOM 1673 C CA . LYS A 1 238 ? 25.791 -7.019 33.090 1.00 23.04 917 LYS A CA 1
ATOM 1674 C C . LYS A 1 238 ? 24.516 -7.788 32.827 1.00 24.29 917 LYS A C 1
ATOM 1675 O O . LYS A 1 238 ? 23.474 -7.596 33.469 1.00 23.59 917 LYS A O 1
ATOM 1681 N N . CYS A 1 239 ? 24.609 -8.707 31.887 1.00 25.75 918 CYS A N 1
ATOM 1682 C CA . CYS A 1 239 ? 23.458 -9.472 31.463 1.00 27.35 918 CYS A CA 1
ATOM 1683 C C . CYS A 1 239 ? 23.954 -10.801 30.969 1.00 28.60 918 CYS A C 1
ATOM 1684 O O . CYS A 1 239 ? 24.987 -10.844 30.316 1.00 28.78 918 CYS A O 1
ATOM 1687 N N . ARG A 1 240 ? 23.199 -11.860 31.236 1.00 30.63 919 ARG A N 1
ATOM 1688 C CA . ARG A 1 240 ? 23.589 -13.194 30.774 1.00 32.68 919 ARG A CA 1
ATOM 1689 C C . ARG A 1 240 ? 23.414 -13.341 29.259 1.00 33.11 919 ARG A C 1
ATOM 1690 O O . ARG A 1 240 ? 24.029 -14.225 28.652 1.00 34.57 919 ARG A O 1
ATOM 1698 N N . ALA A 1 241 ? 22.570 -12.494 28.657 1.00 33.12 920 ALA A N 1
ATOM 1699 C CA . ALA A 1 241 ? 22.508 -12.333 27.198 1.00 32.78 920 ALA A CA 1
ATOM 1700 C C . ALA A 1 241 ? 22.987 -10.922 26.811 1.00 32.36 920 ALA A C 1
ATOM 1701 O O . ALA A 1 241 ? 22.171 -9.995 26.650 1.00 32.03 920 ALA A O 1
ATOM 1703 N N . PRO A 1 242 ? 24.301 -10.752 26.678 1.00 31.91 921 PRO A N 1
ATOM 1704 C CA . PRO A 1 242 ? 24.898 -9.421 26.474 1.00 31.46 921 PRO A CA 1
ATOM 1705 C C . PRO A 1 242 ? 24.542 -8.720 25.176 1.00 31.13 921 PRO A C 1
ATOM 1706 O O . PRO A 1 242 ? 24.780 -7.524 25.080 1.00 30.34 921 PRO A O 1
ATOM 1710 N N . GLU A 1 243 ? 24.028 -9.462 24.190 1.00 30.82 922 GLU A N 1
ATOM 1711 C CA . GLU A 1 243 ? 23.480 -8.899 22.957 1.00 30.24 922 GLU A CA 1
ATOM 1712 C C . GLU A 1 243 ? 22.419 -7.811 23.194 1.00 28.95 922 GLU A C 1
ATOM 1713 O O . GLU A 1 243 ? 22.325 -6.865 22.416 1.00 28.37 922 GLU A O 1
ATOM 1719 N N . VAL A 1 244 ? 21.655 -7.929 24.273 1.00 27.24 923 VAL A N 1
ATOM 1720 C CA . VAL A 1 244 ? 20.606 -6.952 24.564 1.00 26.36 923 VAL A CA 1
ATOM 1721 C C . VAL A 1 244 ? 21.180 -5.633 25.104 1.00 24.67 923 VAL A C 1
ATOM 1722 O O . VAL A 1 244 ? 20.531 -4.596 25.003 1.00 21.84 923 VAL A O 1
ATOM 1726 N N . SER A 1 245 ? 22.397 -5.663 25.636 1.00 23.20 924 SER A N 1
ATOM 1727 C CA . SER A 1 245 ? 22.958 -4.491 26.326 1.00 23.03 924 SER A CA 1
ATOM 1728 C C . SER A 1 245 ? 22.984 -3.193 25.521 1.00 23.22 924 SER A C 1
ATOM 1729 O O . SER A 1 245 ? 22.658 -2.159 26.066 1.00 21.37 924 SER A O 1
ATOM 1732 N N . GLN A 1 246 ? 23.377 -3.219 24.243 1.00 22.87 925 GLN A N 1
ATOM 1733 C CA . GLN A 1 246 ? 23.372 -2.001 23.445 1.00 22.97 925 GLN A CA 1
ATOM 1734 C C . GLN A 1 246 ? 21.964 -1.378 23.349 1.00 21.35 925 GLN A C 1
ATOM 1735 O O . GLN A 1 246 ? 21.828 -0.154 23.338 1.00 23.20 925 GLN A O 1
ATOM 1741 N N . TYR A 1 247 ? 20.919 -2.196 23.290 1.00 20.22 926 TYR A N 1
ATOM 1742 C CA . TYR A 1 247 ? 19.576 -1.677 23.171 1.00 19.32 926 TYR A CA 1
ATOM 1743 C C . TYR A 1 247 ? 19.126 -1.047 24.485 1.00 17.62 926 TYR A C 1
ATOM 1744 O O . TYR A 1 247 ? 18.338 -0.124 24.460 1.00 19.84 926 TYR A O 1
ATOM 1753 N N . ILE A 1 248 ? 19.624 -1.564 25.605 1.00 17.54 927 ILE A N 1
ATOM 1754 C CA . ILE A 1 248 ? 19.316 -1.027 26.932 1.00 16.65 927 ILE A CA 1
ATOM 1755 C C . ILE A 1 248 ? 19.984 0.348 27.067 1.00 17.18 927 ILE A C 1
ATOM 1756 O O . ILE A 1 248 ? 19.352 1.310 27.538 1.00 18.19 927 ILE A O 1
ATOM 1761 N N . TYR A 1 249 ? 21.232 0.452 26.641 1.00 18.00 928 TYR A N 1
ATOM 1762 C CA . TYR A 1 249 ? 21.949 1.702 26.580 1.00 18.81 928 TYR A CA 1
ATOM 1763 C C . TYR A 1 249 ? 21.154 2.734 25.796 1.00 19.37 928 TYR A C 1
ATOM 1764 O O . TYR A 1 249 ? 20.982 3.855 26.282 1.00 18.82 928 TYR A O 1
ATOM 1773 N N . GLN A 1 250 ? 20.641 2.374 24.619 1.00 19.39 929 GLN A N 1
ATOM 1774 C CA . GLN A 1 250 ? 19.923 3.321 23.773 1.00 20.57 929 GLN A CA 1
ATOM 1775 C C . GLN A 1 250 ? 18.743 3.928 24.510 1.00 21.05 929 GLN A C 1
ATOM 1776 O O . GLN A 1 250 ? 18.496 5.144 24.457 1.00 20.79 929 GLN A O 1
ATOM 1782 N N . VAL A 1 251 ? 18.034 3.104 25.246 1.00 21.01 930 VAL A N 1
ATOM 1783 C CA . VAL A 1 251 ? 16.853 3.602 25.910 1.00 22.91 930 VAL A CA 1
ATOM 1784 C C . VAL A 1 251 ? 17.226 4.322 27.223 1.00 21.65 930 VAL A C 1
ATOM 1785 O O . VAL A 1 251 ? 16.591 5.313 27.510 1.00 19.96 930 VAL A O 1
ATOM 1789 N N . TYR A 1 252 ? 18.265 3.909 27.970 1.00 20.95 931 TYR A N 1
ATOM 1790 C CA . TYR A 1 252 ? 18.823 4.755 29.049 1.00 21.63 931 TYR A CA 1
ATOM 1791 C C . TYR A 1 252 ? 19.091 6.156 28.593 1.00 22.32 931 TYR A C 1
ATOM 1792 O O . TYR A 1 252 ? 18.682 7.120 29.226 1.00 22.51 931 TYR A O 1
ATOM 1801 N N . ASP A 1 253 ? 19.782 6.246 27.469 1.00 21.60 932 ASP A N 1
ATOM 1802 C CA . ASP A 1 253 ? 20.124 7.520 26.882 1.00 23.31 932 ASP A CA 1
ATOM 1803 C C . ASP A 1 253 ? 18.875 8.309 26.544 1.00 22.90 932 ASP A C 1
ATOM 1804 O O . ASP A 1 253 ? 18.803 9.488 26.867 1.00 24.09 932 ASP A O 1
ATOM 1809 N N . SER A 1 254 ? 17.878 7.676 25.927 1.00 22.11 933 SER A N 1
ATOM 1810 C CA . SER A 1 254 ? 16.648 8.398 25.589 1.00 22.54 933 SER A CA 1
ATOM 1811 C C . SER A 1 254 ? 15.913 8.879 26.829 1.00 23.01 933 SER A C 1
ATOM 1812 O O . SER A 1 254 ? 15.427 9.998 26.866 1.00 24.05 933 SER A O 1
ATOM 1815 N N . ILE A 1 255 ? 15.791 8.023 27.846 1.00 22.00 934 ILE A N 1
ATOM 1816 C CA . ILE A 1 255 ? 15.087 8.410 29.066 1.00 21.90 934 ILE A CA 1
ATOM 1817 C C . ILE A 1 255 ? 15.781 9.615 29.730 1.00 22.96 934 ILE A C 1
ATOM 1818 O O . ILE A 1 255 ? 15.112 10.554 30.164 1.00 24.02 934 ILE A O 1
ATOM 1823 N N . LEU A 1 256 ? 17.104 9.591 29.830 1.00 23.58 935 LEU A N 1
ATOM 1824 C CA . LEU A 1 256 ? 17.814 10.628 30.587 1.00 25.56 935 LEU A CA 1
ATOM 1825 C C . LEU A 1 256 ? 17.894 11.953 29.827 1.00 27.71 935 LEU A C 1
ATOM 1826 O O . LEU A 1 256 ? 17.948 13.014 30.448 1.00 28.74 935 LEU A O 1
ATOM 1831 N N . LYS A 1 257 ? 17.859 11.893 28.502 1.00 30.33 936 LYS A N 1
ATOM 1832 C CA . LYS A 1 257 ? 17.883 13.081 27.644 1.00 32.69 936 LYS A CA 1
ATOM 1833 C C . LYS A 1 257 ? 16.510 13.715 27.499 1.00 34.15 936 LYS A C 1
ATOM 1834 O O . LYS A 1 257 ? 16.411 14.839 27.031 1.00 35.15 936 LYS A O 1
ATOM 1840 N N . ASN A 1 258 ? 15.454 12.988 27.856 1.00 35.83 937 ASN A N 1
ATOM 1841 C CA . ASN A 1 258 ? 14.070 13.437 27.652 1.00 37.24 937 ASN A CA 1
ATOM 1842 C C . ASN A 1 258 ? 13.234 13.272 28.908 1.00 38.24 937 ASN A C 1
ATOM 1843 O O . ASN A 1 258 ? 13.720 13.592 30.002 1.00 39.26 937 ASN A O 1
ATOM 1849 N N . ASP B 2 1 ? 19.811 -1.161 57.435 1.00 40.18 1 ASP P N 1
ATOM 1850 C CA . ASP B 2 1 ? 18.599 -2.034 57.564 1.00 39.22 1 ASP P CA 1
ATOM 1851 C C . ASP B 2 1 ? 18.900 -3.513 57.273 1.00 38.88 1 ASP P C 1
ATOM 1852 O O . ASP B 2 1 ? 18.882 -4.334 58.200 1.00 38.05 1 ASP P O 1
ATOM 1854 N N . ASP B 2 2 ? 19.168 -3.870 56.011 1.00 37.77 2 ASP P N 1
ATOM 1855 C CA . ASP B 2 2 ? 19.554 -5.259 55.689 1.00 36.87 2 ASP P CA 1
ATOM 1856 C C . ASP B 2 2 ? 21.039 -5.514 55.893 1.00 36.64 2 ASP P C 1
ATOM 1857 O O . ASP B 2 2 ? 21.512 -6.618 55.637 1.00 36.79 2 ASP P O 1
ATOM 1862 N N . GLY B 2 3 ? 21.763 -4.479 56.315 1.00 36.32 3 GLY P N 1
ATOM 1863 C CA . GLY B 2 3 ? 23.170 -4.566 56.643 1.00 36.27 3 GLY P CA 1
ATOM 1864 C C . GLY B 2 3 ? 24.104 -4.526 55.449 1.00 35.85 3 GLY P C 1
ATOM 1865 O O . GLY B 2 3 ? 25.329 -4.521 55.636 1.00 36.99 3 GLY P O 1
ATOM 1866 N N . LEU B 2 4 ? 23.545 -4.478 54.239 1.00 34.26 4 LEU P N 1
ATOM 1867 C CA . LEU B 2 4 ? 24.315 -4.733 53.016 1.00 33.41 4 LEU P CA 1
ATOM 1868 C C . LEU B 2 4 ? 24.968 -3.513 52.402 1.00 32.83 4 LEU P C 1
ATOM 1869 O O . LEU B 2 4 ? 25.616 -3.637 51.360 1.00 31.10 4 LEU P O 1
ATOM 1874 N N . ASP B 2 5 ? 24.827 -2.358 53.041 1.00 32.49 5 ASP P N 1
ATOM 1875 C CA . ASP B 2 5 ? 25.402 -1.120 52.526 1.00 33.07 5 ASP P CA 1
ATOM 1876 C C . ASP B 2 5 ? 26.925 -1.215 52.408 1.00 32.67 5 ASP P C 1
ATOM 1877 O O . ASP B 2 5 ? 27.505 -0.731 51.440 1.00 32.32 5 ASP P O 1
ATOM 1882 N N . GLU B 2 6 ? 27.553 -1.811 53.420 1.00 32.60 6 GLU P N 1
ATOM 1883 C CA . GLU B 2 6 ? 28.992 -2.020 53.412 1.00 32.53 6 GLU P CA 1
ATOM 1884 C C . GLU B 2 6 ? 29.457 -2.912 52.243 1.00 30.57 6 GLU P C 1
ATOM 1885 O O . GLU B 2 6 ? 30.517 -2.671 51.669 1.00 31.48 6 GLU P O 1
ATOM 1891 N N . ALA B 2 7 ? 28.680 -3.933 51.903 1.00 28.88 7 ALA P N 1
ATOM 1892 C CA . ALA B 2 7 ? 29.000 -4.790 50.757 1.00 27.23 7 ALA P CA 1
ATOM 1893 C C . ALA B 2 7 ? 28.862 -4.002 49.458 1.00 26.25 7 ALA P C 1
ATOM 1894 O O . ALA B 2 7 ? 29.683 -4.128 48.564 1.00 25.07 7 ALA P O 1
ATOM 1896 N N . PHE B 2 8 ? 27.838 -3.167 49.345 1.00 25.25 8 PHE P N 1
ATOM 1897 C CA . PHE B 2 8 ? 27.754 -2.339 48.154 1.00 24.76 8 PHE P CA 1
ATOM 1898 C C . PHE B 2 8 ? 28.889 -1.325 48.108 1.00 25.57 8 PHE P C 1
ATOM 1899 O O . PHE B 2 8 ? 29.405 -1.051 47.026 1.00 25.08 8 PHE P O 1
ATOM 1907 N N . SER B 2 9 ? 29.317 -0.801 49.258 1.00 27.31 9 SER P N 1
ATOM 1908 C CA . SER B 2 9 ? 30.428 0.175 49.215 1.00 28.77 9 SER P CA 1
ATOM 1909 C C . SER B 2 9 ? 31.727 -0.515 48.815 1.00 28.45 9 SER P C 1
ATOM 1910 O O . SER B 2 9 ? 32.530 0.056 48.091 1.00 28.57 9 SER P O 1
ATOM 1913 N N . ARG B 2 10 ? 31.898 -1.767 49.217 1.00 28.92 10 ARG P N 1
ATOM 1914 C CA . ARG B 2 10 ? 33.085 -2.516 48.840 1.00 29.41 10 ARG P CA 1
ATOM 1915 C C . ARG B 2 10 ? 33.091 -2.816 47.361 1.00 29.18 10 ARG P C 1
ATOM 1916 O O . ARG B 2 10 ? 34.135 -2.745 46.722 1.00 29.68 10 ARG P O 1
ATOM 1924 N N . LEU B 2 11 ? 31.914 -3.089 46.805 1.00 28.97 11 LEU P N 1
ATOM 1925 C CA . LEU B 2 11 ? 31.795 -3.387 45.390 1.00 28.65 11 LEU P CA 1
ATOM 1926 C C . LEU B 2 11 ? 32.186 -2.150 44.606 1.00 28.77 11 LEU P C 1
ATOM 1927 O O . LEU B 2 11 ? 32.949 -2.228 43.657 1.00 28.19 11 LEU P O 1
ATOM 1932 N N . ALA B 2 12 ? 31.660 -1.001 45.021 1.00 28.54 12 ALA P N 1
ATOM 1933 C CA . ALA B 2 12 ? 31.959 0.266 44.361 1.00 30.23 12 ALA P CA 1
ATOM 1934 C C . ALA B 2 12 ? 33.464 0.580 44.451 1.00 31.84 12 ALA P C 1
ATOM 1935 O O . ALA B 2 12 ? 34.095 0.929 43.454 1.00 31.68 12 ALA P O 1
ATOM 1937 N N . GLN B 2 13 ? 34.028 0.400 45.642 1.00 34.17 13 GLN P N 1
ATOM 1938 C CA . GLN B 2 13 ? 35.471 0.618 45.863 1.00 36.36 13 GLN P CA 1
ATOM 1939 C C . GLN B 2 13 ? 36.324 -0.244 44.949 1.00 37.18 13 GLN P C 1
ATOM 1940 O O . GLN B 2 13 ? 37.288 0.246 44.375 1.00 37.92 13 GLN P O 1
ATOM 1946 N N . SER B 2 14 ? 35.941 -1.504 44.781 1.00 37.85 14 SER P N 1
ATOM 1947 C CA . SER B 2 14 ? 36.708 -2.456 43.978 1.00 38.83 14 SER P CA 1
ATOM 1948 C C . SER B 2 14 ? 36.770 -2.113 42.490 1.00 39.86 14 SER P C 1
ATOM 1949 O O . SER B 2 14 ? 37.619 -2.638 41.760 1.00 40.77 14 SER P O 1
ATOM 1952 N N . ARG B 2 15 ? 35.877 -1.243 42.033 1.00 40.87 15 ARG P N 1
ATOM 1953 C CA . ARG B 2 15 ? 35.790 -0.902 40.616 1.00 41.38 15 ARG P CA 1
ATOM 1954 C C . ARG B 2 15 ? 36.274 0.505 40.275 1.00 42.94 15 ARG P C 1
ATOM 1955 O O . ARG B 2 15 ? 36.302 0.875 39.096 1.00 43.31 15 ARG P O 1
ATOM 1963 N N . THR B 2 16 ? 36.637 1.294 41.286 1.00 44.13 16 THR P N 1
ATOM 1964 C CA . THR B 2 16 ? 37.125 2.657 41.058 1.00 45.17 16 THR P CA 1
ATOM 1965 C C . THR B 2 16 ? 38.622 2.651 40.753 1.00 45.57 16 THR P C 1
ATOM 1966 O O . THR B 2 16 ? 39.049 2.155 39.698 1.00 46.24 16 THR P O 1
ATOM 1970 N N . ALA C 3 1 ? -3.579 -13.232 6.907 1.00 33.36 6 ALA S N 1
ATOM 1971 C CA . ALA C 3 1 ? -2.522 -14.300 7.093 1.00 33.16 6 ALA S CA 1
ATOM 1972 C C . ALA C 3 1 ? -1.236 -14.081 6.253 1.00 32.34 6 ALA S C 1
ATOM 1973 O O . ALA C 3 1 ? -1.017 -14.771 5.252 1.00 32.82 6 ALA S O 1
ATOM 1975 N N . ALA C 3 2 ? -0.350 -13.195 6.741 1.00 29.72 7 ALA S N 1
ATOM 1976 C CA . ALA C 3 2 ? 0.552 -12.374 5.924 1.00 27.73 7 ALA S CA 1
ATOM 1977 C C . ALA C 3 2 ? 2.009 -12.822 5.900 1.00 26.16 7 ALA S C 1
ATOM 1978 O O . ALA C 3 2 ? 2.781 -12.330 5.078 1.00 23.62 7 ALA S O 1
ATOM 1980 N N . PHE C 3 3 ? 2.381 -13.702 6.822 1.00 26.19 8 PHE S N 1
ATOM 1981 C CA . PHE C 3 3 ? 3.758 -14.158 6.957 1.00 26.02 8 PHE S CA 1
ATOM 1982 C C . PHE C 3 3 ? 3.810 -15.666 7.113 1.00 27.74 8 PHE S C 1
ATOM 1983 O O . PHE C 3 3 ? 4.847 -16.284 6.802 1.00 30.84 8 PHE S O 1
#